Protein AF-A0A367IPY7-F1 (afdb_monomer_lite)

Foldseek 3Di:
DPPFADPVRVVVVLCVDCPVCVVVLQVVLLCLLAPPFDDLVRQLVCLCVPAPPVRSQAWKEKDKDWFFADAPPDPDQVQQQAPVLNHGTWIKIWMATPLRATRDIFQTHRRNPDDTQNSLLVDDCVSRDAQSHAYEDEPVNLVNQVSNCVNPVSHDPRSYDYQDDDDPPDDDDPVSVVVNVSSVVVVVSNVVSQCVLLVVDVNRVNPDYHYDNDRSSVRSVVSVSSSVVSVVSSCVVVVPDDDPVNCLCVDPPDDDPPPDDDDPVNPPPPPPPVSVVVVVVVVVVVVCVVVVPDPPDPDDDDDDDDDDDPDFAFPAFPDWDDDPVFIWTFTDTPPDDSVPTDTDTCVPDPDNVRVVVVVVVVVVVVD

pLDDT: mean 82.67, std 14.47, range [34.47, 97.5]

Structure (mmCIF, N/CA/C/O backbone):
data_AF-A0A367IPY7-F1
#
_entry.id   AF-A0A367IPY7-F1
#
loop_
_atom_site.group_PDB
_atom_site.id
_atom_site.type_symbol
_atom_site.label_atom_id
_atom_site.label_alt_id
_atom_site.label_comp_id
_atom_site.label_asym_id
_atom_site.label_entity_id
_atom_site.label_seq_id
_atom_site.pdbx_PDB_ins_code
_atom_site.Cartn_x
_atom_site.Cartn_y
_atom_site.Cartn_z
_atom_site.occupancy
_atom_site.B_iso_or_equiv
_atom_site.auth_seq_id
_atom_site.auth_comp_id
_atom_site.auth_asym_id
_atom_site.auth_atom_id
_atom_site.pdbx_PDB_model_num
ATOM 1 N N . MET A 1 1 ? 26.548 9.553 -5.940 1.00 46.88 1 MET A N 1
ATOM 2 C CA . MET A 1 1 ? 25.874 8.908 -7.094 1.00 46.88 1 MET A CA 1
ATOM 3 C C . MET A 1 1 ? 26.020 9.667 -8.417 1.00 46.88 1 MET A C 1
ATOM 5 O O . MET A 1 1 ? 26.201 9.009 -9.428 1.00 46.88 1 MET A O 1
ATOM 9 N N . ALA A 1 2 ? 26.025 11.009 -8.461 1.00 39.84 2 ALA A N 1
ATOM 10 C CA . ALA A 1 2 ? 26.212 11.762 -9.720 1.00 39.84 2 ALA A CA 1
ATOM 11 C C . ALA A 1 2 ? 27.614 11.641 -10.366 1.00 39.84 2 ALA A C 1
ATOM 13 O O . ALA A 1 2 ? 27.818 12.112 -11.477 1.00 39.84 2 ALA A O 1
ATOM 14 N N . ARG A 1 3 ? 28.585 11.028 -9.675 1.00 48.62 3 ARG A N 1
ATOM 15 C CA . ARG A 1 3 ? 29.983 10.932 -10.122 1.00 48.62 3 ARG A CA 1
ATOM 16 C C . ARG A 1 3 ? 30.280 9.710 -11.007 1.00 48.62 3 ARG A C 1
ATOM 18 O O . ARG A 1 3 ? 31.345 9.678 -11.600 1.00 48.62 3 ARG A O 1
ATOM 25 N N . PHE A 1 4 ? 29.360 8.741 -11.092 1.00 57.91 4 PHE A N 1
ATOM 26 C CA . PHE A 1 4 ? 29.621 7.424 -11.703 1.00 57.91 4 PHE A CA 1
ATOM 27 C C . PHE A 1 4 ? 28.702 7.066 -12.880 1.00 57.91 4 PHE A C 1
ATOM 29 O O . PHE A 1 4 ? 29.029 6.178 -13.653 1.00 57.91 4 PHE A O 1
ATOM 36 N N . ILE A 1 5 ? 27.561 7.745 -13.049 1.00 59.84 5 ILE A N 1
ATOM 37 C CA . ILE A 1 5 ? 26.593 7.425 -14.110 1.00 59.84 5 ILE A CA 1
ATOM 38 C C . ILE A 1 5 ? 26.303 8.699 -14.918 1.00 59.84 5 ILE A C 1
ATOM 40 O O . ILE A 1 5 ? 25.822 9.677 -14.337 1.00 59.84 5 ILE A O 1
ATOM 44 N N . PRO A 1 6 ? 26.574 8.719 -16.236 1.00 67.81 6 PRO A N 1
ATOM 45 C CA . PRO A 1 6 ? 26.214 9.833 -17.109 1.00 67.81 6 PRO A CA 1
ATOM 46 C C . PRO A 1 6 ? 24.707 10.131 -17.099 1.00 67.81 6 PRO A C 1
ATOM 48 O O . PRO A 1 6 ? 23.875 9.230 -16.988 1.00 67.81 6 PRO A O 1
ATOM 51 N N . ALA A 1 7 ? 24.329 11.400 -17.284 1.00 65.94 7 ALA A N 1
ATOM 52 C CA . ALA A 1 7 ? 22.922 11.819 -17.344 1.00 65.94 7 ALA A CA 1
ATOM 53 C C . ALA A 1 7 ? 22.119 11.093 -18.444 1.00 65.94 7 ALA A C 1
ATOM 55 O O . ALA A 1 7 ? 20.959 10.734 -18.238 1.00 65.94 7 ALA A O 1
ATOM 56 N N . SER A 1 8 ? 22.750 10.818 -19.589 1.00 73.44 8 SER A N 1
ATOM 57 C CA . SER A 1 8 ? 22.174 10.025 -20.682 1.00 73.44 8 SER A CA 1
ATOM 58 C C . SER A 1 8 ? 21.830 8.598 -20.247 1.00 73.44 8 SER A C 1
ATOM 60 O O . SER A 1 8 ? 20.761 8.092 -20.588 1.00 73.44 8 SER A O 1
ATOM 62 N N . SER A 1 9 ? 22.677 7.976 -19.426 1.00 77.06 9 SER A N 1
ATOM 63 C CA . SER A 1 9 ? 22.438 6.640 -18.876 1.00 77.06 9 SER A CA 1
ATOM 64 C C . SER A 1 9 ? 21.250 6.623 -17.912 1.00 77.06 9 SER A C 1
ATOM 66 O O . SER A 1 9 ? 20.454 5.689 -17.954 1.00 77.06 9 SER A O 1
ATOM 68 N N . TYR A 1 10 ? 21.047 7.674 -17.105 1.00 76.50 10 TYR A N 1
ATOM 69 C CA . TYR A 1 10 ? 19.843 7.785 -16.268 1.00 76.50 10 TYR A CA 1
ATOM 70 C C . TYR A 1 10 ? 18.563 7.837 -17.101 1.00 76.50 10 TYR A C 1
ATOM 72 O O . TYR A 1 10 ? 17.584 7.179 -16.750 1.00 76.50 10 TYR A O 1
ATOM 80 N N . HIS A 1 11 ? 18.563 8.584 -18.208 1.00 80.81 11 HIS A N 1
ATOM 81 C CA . HIS A 1 11 ? 17.410 8.622 -19.105 1.00 80.81 11 HIS A CA 1
ATOM 82 C C . HIS A 1 11 ? 17.175 7.266 -19.784 1.00 80.81 11 HIS A C 1
ATOM 84 O O . HIS A 1 11 ? 16.036 6.808 -19.837 1.00 80.81 11 HIS A O 1
ATOM 90 N N . ALA A 1 12 ? 18.235 6.589 -20.234 1.00 79.50 12 ALA A N 1
ATOM 91 C CA . ALA A 1 12 ? 18.135 5.259 -20.834 1.00 79.50 12 ALA A CA 1
ATOM 92 C C . ALA A 1 12 ? 17.566 4.221 -19.850 1.00 79.50 12 ALA A C 1
ATOM 94 O O . ALA A 1 12 ? 16.650 3.479 -20.203 1.00 79.50 12 ALA A O 1
ATOM 95 N N . ILE A 1 13 ? 18.043 4.216 -18.599 1.00 84.12 13 ILE A N 1
ATOM 96 C CA . ILE A 1 13 ? 17.512 3.363 -17.525 1.00 84.12 13 ILE A CA 1
ATOM 97 C C . ILE A 1 13 ? 16.052 3.717 -17.250 1.00 84.12 13 ILE A C 1
ATOM 99 O O . ILE A 1 13 ? 15.201 2.831 -17.205 1.00 84.12 13 ILE A O 1
ATOM 103 N N . TYR A 1 14 ? 15.739 5.006 -17.104 1.00 85.69 14 TYR A N 1
ATOM 104 C CA . TYR A 1 14 ? 14.374 5.459 -16.866 1.00 85.69 14 TYR A CA 1
ATOM 105 C C . TYR A 1 14 ? 13.422 4.981 -17.970 1.00 85.69 14 TYR A C 1
ATOM 107 O O . TYR A 1 14 ? 12.388 4.378 -17.681 1.00 85.69 14 TYR A O 1
ATOM 115 N N . HIS A 1 15 ? 13.800 5.193 -19.230 1.00 86.06 15 HIS A N 1
ATOM 116 C CA . HIS A 1 15 ? 13.007 4.788 -20.378 1.00 86.06 15 HIS A CA 1
ATOM 117 C C . HIS A 1 15 ? 12.864 3.264 -20.452 1.00 86.06 15 HIS A C 1
ATOM 119 O O . HIS A 1 15 ? 11.773 2.760 -20.693 1.00 86.06 15 HIS A O 1
ATOM 125 N N . ALA A 1 16 ? 13.930 2.500 -20.210 1.00 88.12 16 ALA A N 1
ATOM 126 C CA . ALA A 1 16 ? 13.860 1.043 -20.221 1.00 88.12 16 ALA A CA 1
ATOM 127 C C . ALA A 1 16 ? 12.925 0.501 -19.125 1.00 88.12 16 ALA A C 1
ATOM 129 O O . ALA A 1 16 ? 12.013 -0.266 -19.430 1.00 88.12 16 ALA A O 1
ATOM 130 N N . PHE A 1 17 ? 13.120 0.915 -17.871 1.00 87.31 17 PHE A N 1
ATOM 131 C CA . PHE A 1 17 ? 12.404 0.357 -16.721 1.00 87.31 17 PHE A CA 1
ATOM 132 C C . PHE A 1 17 ? 10.965 0.854 -16.604 1.00 87.31 17 PHE A C 1
ATOM 134 O O . PHE A 1 17 ? 10.062 0.046 -16.398 1.00 87.31 17 PHE A O 1
ATOM 141 N N . TYR A 1 18 ? 10.745 2.164 -16.728 1.00 89.31 18 TYR A N 1
ATOM 142 C CA . TYR A 1 18 ? 9.443 2.768 -16.435 1.00 89.31 18 TYR A CA 1
ATOM 143 C C . TYR A 1 18 ? 8.579 2.956 -17.679 1.00 89.31 18 TYR A C 1
ATOM 145 O O . TYR A 1 18 ? 7.371 2.787 -17.588 1.00 89.31 18 TYR A O 1
ATOM 153 N N . VAL A 1 19 ? 9.178 3.251 -18.838 1.00 86.62 19 VAL A N 1
ATOM 154 C CA . VAL A 1 19 ? 8.414 3.517 -20.069 1.00 86.62 19 VAL A CA 1
ATOM 155 C C . VAL A 1 19 ? 8.225 2.234 -20.881 1.00 86.62 19 VAL A C 1
ATOM 157 O O . VAL A 1 19 ? 7.107 1.765 -21.065 1.00 86.62 19 VAL A O 1
ATOM 160 N N . LYS A 1 20 ? 9.317 1.605 -21.328 1.00 88.38 20 LYS A N 1
ATOM 161 C CA . LYS A 1 20 ? 9.285 0.425 -22.206 1.00 88.38 20 LYS A CA 1
ATOM 162 C C . LYS A 1 20 ? 8.791 -0.832 -21.487 1.00 88.38 20 LYS A C 1
ATOM 164 O O . LYS A 1 20 ? 8.005 -1.591 -22.048 1.00 88.38 20 LYS A O 1
ATOM 169 N N . HIS A 1 21 ? 9.266 -1.075 -20.265 1.00 91.62 21 HIS A N 1
ATOM 170 C CA . HIS A 1 21 ? 8.951 -2.284 -19.496 1.00 91.62 21 HIS A CA 1
ATOM 171 C C . HIS A 1 21 ? 8.061 -2.026 -18.272 1.00 91.62 21 HIS A C 1
ATOM 173 O O . HIS A 1 21 ? 7.854 -2.944 -17.476 1.00 91.62 21 HIS A O 1
ATOM 179 N N . GLY A 1 22 ? 7.472 -0.830 -18.154 1.00 90.94 22 GLY A N 1
ATOM 180 C CA . GLY A 1 22 ? 6.716 -0.401 -16.974 1.00 90.94 22 GLY A CA 1
ATOM 181 C C . GLY A 1 22 ? 5.586 -1.353 -16.580 1.00 90.94 22 GLY A C 1
ATOM 182 O O . GLY A 1 22 ? 5.480 -1.737 -15.420 1.00 90.94 22 GLY A O 1
ATOM 183 N N . LYS A 1 23 ? 4.802 -1.842 -17.551 1.00 90.94 23 LYS A N 1
ATOM 184 C CA . LYS A 1 23 ? 3.714 -2.803 -17.292 1.00 90.94 23 LYS A CA 1
ATOM 185 C C . LYS A 1 23 ? 4.218 -4.126 -16.705 1.00 90.94 23 LYS A C 1
ATOM 187 O O . LYS A 1 23 ? 3.642 -4.633 -15.745 1.00 90.94 23 LYS A O 1
ATOM 192 N N . LYS A 1 24 ? 5.302 -4.681 -17.263 1.00 93.12 24 LYS A N 1
ATOM 193 C CA . LYS A 1 24 ? 5.911 -5.928 -16.766 1.00 93.12 24 LYS A CA 1
ATOM 194 C C . LYS A 1 24 ? 6.489 -5.721 -15.367 1.00 93.12 24 LYS A C 1
ATOM 196 O O . LYS A 1 24 ? 6.291 -6.565 -14.500 1.00 93.12 24 LYS A O 1
ATOM 201 N N . LEU A 1 25 ? 7.158 -4.588 -15.148 1.00 92.94 25 LEU A N 1
ATOM 202 C CA . LEU A 1 25 ? 7.682 -4.210 -13.841 1.00 92.94 25 LEU A CA 1
ATOM 203 C C . LEU A 1 25 ? 6.554 -4.043 -12.813 1.00 92.94 25 LEU A C 1
ATOM 205 O O . LEU A 1 25 ? 6.696 -4.508 -11.692 1.00 92.94 25 LEU A O 1
ATOM 209 N N . GLY A 1 26 ? 5.422 -3.447 -13.191 1.00 93.69 26 GLY A N 1
ATOM 210 C CA . GLY A 1 26 ? 4.265 -3.279 -12.310 1.00 93.69 26 GLY A CA 1
ATOM 211 C C . GLY A 1 26 ? 3.711 -4.609 -11.820 1.00 93.69 26 GLY A C 1
ATOM 212 O O . GLY A 1 26 ? 3.580 -4.799 -10.615 1.00 93.69 26 GLY A O 1
ATOM 213 N N . LEU A 1 27 ? 3.480 -5.551 -12.740 1.00 93.69 27 LEU A N 1
ATOM 214 C CA . LEU A 1 27 ? 3.027 -6.902 -12.395 1.00 93.69 27 LEU A CA 1
ATOM 215 C C . LEU A 1 27 ? 4.032 -7.633 -11.499 1.00 93.69 27 LEU A C 1
ATOM 217 O O . LEU A 1 27 ? 3.629 -8.279 -10.538 1.00 93.69 27 LEU A O 1
ATOM 221 N N . PHE A 1 28 ? 5.328 -7.503 -11.790 1.00 95.44 28 PHE A N 1
ATOM 222 C CA . PHE A 1 28 ? 6.385 -8.088 -10.968 1.00 95.44 28 PHE A CA 1
ATOM 223 C C . PHE A 1 28 ? 6.390 -7.511 -9.546 1.00 95.44 28 PHE A C 1
ATOM 225 O O . PHE A 1 28 ? 6.408 -8.265 -8.582 1.00 95.44 28 PHE A O 1
ATOM 232 N N . LEU A 1 29 ? 6.313 -6.186 -9.397 1.00 96.31 29 LEU A N 1
ATOM 233 C CA . LEU A 1 29 ? 6.295 -5.538 -8.083 1.00 96.31 29 LEU A CA 1
ATOM 234 C C . LEU A 1 29 ? 5.033 -5.883 -7.284 1.00 96.31 29 LEU A C 1
ATOM 236 O O . LEU A 1 29 ? 5.120 -6.094 -6.076 1.00 96.31 29 LEU A O 1
ATOM 240 N N . ASP A 1 30 ? 3.877 -5.965 -7.946 1.00 94.31 30 ASP A N 1
ATOM 241 C CA . ASP A 1 30 ? 2.624 -6.389 -7.317 1.00 94.31 30 ASP A CA 1
ATOM 242 C C . ASP A 1 30 ? 2.679 -7.852 -6.861 1.00 94.31 30 ASP A C 1
ATOM 244 O O . ASP A 1 30 ? 2.133 -8.191 -5.811 1.00 94.31 30 ASP A O 1
ATOM 248 N N . ASP A 1 31 ? 3.357 -8.719 -7.616 1.00 94.50 31 ASP A N 1
ATOM 249 C CA . ASP A 1 31 ? 3.627 -10.090 -7.192 1.00 94.50 31 ASP A CA 1
ATOM 250 C C . ASP A 1 31 ? 4.551 -10.126 -5.972 1.00 94.50 31 ASP A C 1
ATOM 252 O O . ASP A 1 31 ? 4.172 -10.692 -4.949 1.00 94.50 31 ASP A O 1
ATOM 256 N N . CYS A 1 32 ? 5.683 -9.416 -6.020 1.00 95.50 32 CYS A N 1
ATOM 257 C CA . CYS A 1 32 ? 6.632 -9.335 -4.911 1.00 95.50 32 CYS A CA 1
ATOM 258 C C . CYS A 1 32 ? 5.975 -8.886 -3.599 1.00 95.50 32 CYS A C 1
ATOM 260 O O . CYS A 1 32 ? 6.167 -9.521 -2.562 1.00 95.50 32 CYS A O 1
ATOM 262 N N . MET A 1 33 ? 5.193 -7.798 -3.622 1.00 95.00 33 MET A N 1
ATOM 263 C CA . MET A 1 33 ? 4.510 -7.310 -2.415 1.00 95.00 33 MET A CA 1
ATOM 264 C C . MET A 1 33 ? 3.481 -8.320 -1.888 1.00 95.00 33 MET A C 1
ATOM 266 O O . MET A 1 33 ? 3.337 -8.463 -0.674 1.00 95.00 33 MET A O 1
ATOM 270 N N . ARG A 1 34 ? 2.802 -9.048 -2.784 1.00 91.81 34 ARG A N 1
ATOM 271 C CA . ARG A 1 34 ? 1.765 -10.021 -2.421 1.00 91.81 34 ARG A CA 1
ATOM 272 C C . ARG A 1 34 ? 2.333 -11.322 -1.851 1.00 91.81 34 ARG A C 1
ATOM 274 O O . ARG A 1 34 ? 1.708 -11.892 -0.960 1.00 91.81 34 ARG A O 1
ATOM 281 N N . THR A 1 35 ? 3.453 -11.815 -2.380 1.00 91.25 35 THR A N 1
ATOM 282 C CA . THR A 1 35 ? 3.896 -13.205 -2.161 1.00 91.25 35 THR A CA 1
ATOM 283 C C . THR A 1 35 ? 5.170 -13.342 -1.332 1.00 91.25 35 THR A C 1
ATOM 285 O O . THR A 1 35 ? 5.322 -14.346 -0.643 1.00 91.25 35 THR A O 1
ATOM 288 N N . MET A 1 36 ? 6.081 -12.361 -1.352 1.00 92.88 36 MET A N 1
ATOM 289 C CA . MET A 1 36 ? 7.422 -12.558 -0.779 1.00 92.88 36 MET A CA 1
ATOM 290 C C . MET A 1 36 ? 7.490 -12.398 0.740 1.00 92.88 36 MET A C 1
ATOM 292 O O . MET A 1 36 ? 8.280 -13.076 1.389 1.00 92.88 36 MET A O 1
ATOM 296 N N . PHE A 1 37 ? 6.723 -11.466 1.312 1.00 92.69 37 PHE A N 1
ATOM 297 C CA . PHE A 1 37 ? 6.996 -10.974 2.672 1.00 92.69 37 PHE A CA 1
ATOM 298 C C . PHE A 1 37 ? 5.965 -11.390 3.721 1.00 92.69 37 PHE A C 1
ATOM 300 O O . PHE A 1 37 ? 6.232 -11.268 4.914 1.00 92.69 37 PHE A O 1
ATOM 307 N N . SER A 1 38 ? 4.776 -11.831 3.306 1.00 93.75 38 SER A N 1
ATOM 308 C CA . SER A 1 38 ? 3.653 -12.059 4.217 1.00 93.75 38 SER A CA 1
ATOM 309 C C . SER A 1 38 ? 2.695 -13.117 3.678 1.00 93.75 38 SER A C 1
ATOM 311 O O . SER A 1 38 ? 2.532 -13.286 2.474 1.00 93.75 38 SER A O 1
ATOM 313 N N . SER A 1 39 ? 2.009 -13.805 4.586 1.00 93.44 39 SER A N 1
ATOM 314 C CA . SER A 1 39 ? 0.892 -14.703 4.284 1.00 93.44 39 SER A CA 1
ATOM 315 C C . SER A 1 39 ? -0.167 -14.573 5.375 1.00 93.44 39 SER A C 1
ATOM 317 O O . SER A 1 39 ? 0.149 -14.162 6.491 1.00 93.44 39 SER A O 1
ATOM 319 N N . ALA A 1 40 ? -1.417 -14.954 5.093 1.00 92.56 40 ALA A N 1
ATOM 320 C CA . ALA A 1 40 ? -2.489 -14.892 6.093 1.00 92.56 40 ALA A CA 1
ATOM 321 C C . ALA A 1 40 ? -2.112 -15.640 7.384 1.00 92.56 40 ALA A C 1
ATOM 323 O O . ALA A 1 40 ? -2.323 -15.133 8.481 1.00 92.56 40 ALA A O 1
ATOM 324 N N . LYS A 1 41 ? -1.456 -16.802 7.255 1.00 93.81 41 LYS A N 1
ATOM 325 C CA . LYS A 1 41 ? -0.964 -17.582 8.396 1.00 93.81 41 LYS A CA 1
ATOM 326 C C . LYS A 1 41 ? 0.045 -16.795 9.234 1.00 93.81 41 LYS A C 1
ATOM 328 O O . LYS A 1 41 ? -0.114 -16.721 10.447 1.00 93.81 41 LYS A O 1
ATOM 333 N N . VAL A 1 42 ? 1.052 -16.188 8.599 1.00 92.88 42 VAL A N 1
ATOM 334 C CA . VAL A 1 42 ? 2.064 -15.379 9.302 1.00 92.88 42 VAL A CA 1
ATOM 335 C C . VAL A 1 42 ? 1.406 -14.200 10.011 1.00 92.88 42 VAL A C 1
ATOM 337 O O . VAL A 1 42 ? 1.661 -13.988 11.192 1.00 92.88 42 VAL A O 1
ATOM 340 N N . ARG A 1 43 ? 0.505 -13.479 9.334 1.00 95.38 43 ARG A N 1
ATOM 341 C CA . ARG A 1 43 ? -0.181 -12.325 9.928 1.00 95.38 43 ARG A CA 1
ATOM 342 C C . ARG A 1 43 ? -1.001 -12.703 11.154 1.00 95.38 43 ARG A C 1
ATOM 344 O O . ARG A 1 43 ? -0.882 -12.034 12.171 1.00 95.38 43 ARG A O 1
ATOM 351 N N . ILE A 1 44 ? -1.785 -13.779 11.076 1.00 94.50 44 ILE A N 1
ATOM 352 C CA . ILE A 1 44 ? -2.610 -14.259 12.195 1.00 94.50 44 ILE A CA 1
ATOM 353 C C . ILE A 1 44 ? -1.728 -14.668 13.378 1.00 94.50 44 ILE A C 1
ATOM 355 O O . ILE A 1 44 ? -1.981 -14.251 14.505 1.00 94.50 44 ILE A O 1
ATOM 359 N N . MET A 1 45 ? -0.662 -15.437 13.138 1.00 94.44 45 MET A N 1
ATOM 360 C CA . MET A 1 45 ? 0.246 -15.878 14.205 1.00 94.44 45 MET A CA 1
ATOM 361 C C . MET A 1 45 ? 0.932 -14.693 14.891 1.00 94.44 45 MET A C 1
ATOM 363 O O . MET A 1 45 ? 0.933 -14.594 16.118 1.00 94.44 45 MET A O 1
ATOM 367 N N . CYS A 1 46 ? 1.467 -13.762 14.104 1.00 93.94 46 CYS A N 1
ATOM 368 C CA . CYS A 1 46 ? 2.113 -12.567 14.629 1.00 93.94 46 CYS A CA 1
ATOM 369 C C . CYS A 1 46 ? 1.109 -11.640 15.339 1.00 93.94 46 CYS A C 1
ATOM 371 O O . CYS A 1 46 ? 1.460 -11.060 16.362 1.00 93.94 46 CYS A O 1
ATOM 373 N N . ALA A 1 47 ? -0.142 -11.543 14.876 1.00 94.12 47 ALA A N 1
ATOM 374 C CA . ALA A 1 47 ? -1.198 -10.791 15.556 1.00 94.12 47 ALA A CA 1
ATOM 375 C C . ALA A 1 47 ? -1.541 -11.403 16.924 1.00 94.12 47 ALA A C 1
ATOM 377 O O . ALA A 1 47 ? -1.574 -10.696 17.935 1.00 94.12 47 ALA A O 1
ATOM 378 N N . ILE A 1 48 ? -1.714 -12.729 16.984 1.00 93.25 48 ILE A N 1
ATOM 379 C CA . ILE A 1 48 ? -1.946 -13.472 18.232 1.00 93.25 48 ILE A CA 1
ATOM 380 C C . ILE A 1 48 ? -0.795 -13.249 19.217 1.00 93.25 48 ILE A C 1
ATOM 382 O O . ILE A 1 48 ? -1.029 -13.082 20.414 1.00 93.25 48 ILE A O 1
ATOM 386 N N . GLN A 1 49 ? 0.442 -13.186 18.733 1.00 93.69 49 GLN A N 1
ATOM 387 C CA . GLN A 1 49 ? 1.611 -12.976 19.579 1.00 93.69 49 GLN A CA 1
ATOM 388 C C . GLN A 1 49 ? 1.763 -11.511 20.022 1.00 93.69 49 GLN A C 1
ATOM 390 O O . GLN A 1 49 ? 1.857 -11.242 21.218 1.00 93.69 49 GLN A O 1
ATOM 395 N N . GLY A 1 50 ? 1.750 -10.566 19.081 1.00 90.38 50 GLY A N 1
ATOM 396 C CA . GLY A 1 50 ? 2.209 -9.189 19.285 1.00 90.38 50 GLY A CA 1
ATOM 397 C C . GLY A 1 50 ? 1.129 -8.150 19.589 1.00 90.38 50 GLY A C 1
ATOM 398 O O . GLY A 1 50 ? 1.429 -7.154 20.242 1.00 90.38 50 GLY A O 1
ATOM 399 N N . ASN A 1 51 ? -0.124 -8.356 19.168 1.00 93.69 51 ASN A N 1
ATOM 400 C CA . ASN A 1 51 ? -1.152 -7.319 19.328 1.00 93.69 51 ASN A CA 1
ATOM 401 C C . ASN A 1 51 ? -1.648 -7.209 20.783 1.00 93.69 51 ASN A C 1
ATOM 403 O O . ASN A 1 51 ? -1.528 -8.168 21.552 1.00 93.69 51 ASN A O 1
ATOM 407 N N . PRO A 1 52 ? -2.285 -6.089 21.171 1.00 92.06 52 PRO A N 1
ATOM 408 C CA . PRO A 1 52 ? -3.009 -6.000 22.436 1.00 92.06 52 PRO A CA 1
ATOM 409 C C . PRO A 1 52 ? -4.084 -7.091 22.568 1.00 92.06 52 PRO A C 1
ATOM 411 O O . PRO A 1 52 ? -4.593 -7.601 21.567 1.00 92.06 52 PRO A O 1
ATOM 414 N N . ARG A 1 53 ? -4.448 -7.441 23.811 1.00 88.81 53 ARG A N 1
ATOM 415 C CA . ARG A 1 53 ? -5.373 -8.549 24.128 1.00 88.81 53 ARG A CA 1
ATOM 416 C C . ARG A 1 53 ? -6.695 -8.472 23.357 1.00 88.81 53 ARG A C 1
ATOM 418 O O . ARG A 1 53 ? -7.147 -9.491 22.848 1.00 88.81 53 ARG A O 1
ATOM 425 N N . ASP A 1 54 ? -7.251 -7.276 23.207 1.00 89.75 54 ASP A N 1
ATOM 426 C CA . ASP A 1 54 ? -8.553 -7.084 22.557 1.00 89.75 54 ASP A CA 1
ATOM 427 C C . ASP A 1 54 ? -8.458 -6.990 21.024 1.00 89.75 54 ASP A C 1
ATOM 429 O O . ASP A 1 54 ? -9.471 -6.990 20.335 1.00 89.75 54 ASP A O 1
ATOM 433 N N . PHE A 1 55 ? -7.240 -6.973 20.468 1.00 93.94 55 PHE A N 1
ATOM 434 C CA . PHE A 1 55 ? -6.969 -6.769 19.039 1.00 93.94 55 PHE A CA 1
ATOM 435 C C . PHE A 1 55 ? -6.160 -7.910 18.410 1.00 93.94 55 PHE A C 1
ATOM 437 O O . PHE A 1 55 ? -5.542 -7.738 17.359 1.00 93.94 55 PHE A O 1
ATOM 444 N N . LYS A 1 56 ? -6.173 -9.110 19.008 1.00 93.62 56 LYS A N 1
ATOM 445 C CA . LYS A 1 56 ? -5.484 -10.301 18.463 1.00 93.62 56 LYS A CA 1
ATOM 446 C C . LYS A 1 56 ? -5.971 -10.725 17.072 1.00 93.62 56 LYS A C 1
ATOM 448 O O . LYS A 1 56 ? -5.283 -11.473 16.390 1.00 93.62 56 LYS A O 1
ATOM 453 N N . HIS A 1 57 ? -7.141 -10.245 16.663 1.00 94.00 57 HIS A N 1
ATOM 454 C CA . HIS A 1 57 ? -7.737 -10.506 15.359 1.00 94.00 57 HIS A CA 1
ATOM 455 C C . HIS A 1 57 ? -7.237 -9.559 14.254 1.00 94.00 57 HIS A C 1
ATOM 457 O O . HIS A 1 57 ? -7.386 -9.892 13.085 1.00 94.00 57 HIS A O 1
ATOM 463 N N . VAL A 1 58 ? -6.649 -8.401 14.590 1.00 96.19 58 VAL A N 1
ATOM 464 C CA . VAL A 1 58 ? -6.162 -7.410 13.612 1.00 96.19 58 VAL A CA 1
ATOM 465 C C . VAL A 1 58 ? -4.937 -7.942 12.876 1.00 96.19 58 VAL A C 1
ATOM 467 O O . VAL A 1 58 ? -3.933 -8.256 13.508 1.00 96.19 58 VAL A O 1
ATOM 470 N N . THR A 1 59 ? -4.989 -7.996 11.545 1.00 96.62 59 THR A N 1
ATOM 471 C CA . THR A 1 59 ? -3.893 -8.524 10.712 1.00 96.62 59 THR A CA 1
ATOM 472 C C . THR A 1 59 ? -3.357 -7.530 9.688 1.00 96.62 59 THR A C 1
ATOM 474 O O . THR A 1 59 ? -2.200 -7.654 9.273 1.00 96.62 59 THR A O 1
ATOM 477 N N . LEU A 1 60 ? -4.169 -6.552 9.288 1.00 97.00 60 LEU A N 1
ATOM 478 C CA . LEU A 1 60 ? -3.866 -5.587 8.238 1.00 97.00 60 LEU A CA 1
ATOM 479 C C . LEU A 1 60 ? -4.235 -4.169 8.677 1.00 97.00 60 LEU A C 1
ATOM 481 O O . LEU A 1 60 ? -5.135 -3.964 9.489 1.00 97.00 60 LEU A O 1
ATOM 485 N N . MET A 1 61 ? -3.582 -3.185 8.071 1.00 95.56 61 MET A N 1
ATOM 486 C CA . MET A 1 61 ? -3.910 -1.767 8.190 1.00 95.56 61 MET A CA 1
ATOM 487 C C . MET A 1 61 ? -3.962 -1.161 6.791 1.00 95.56 61 MET A C 1
ATOM 489 O O . MET A 1 61 ? -3.099 -1.460 5.963 1.00 95.56 61 MET A O 1
ATOM 493 N N . ILE A 1 62 ? -4.964 -0.325 6.521 1.00 94.62 62 ILE A N 1
ATOM 494 C CA . ILE A 1 62 ? -5.044 0.463 5.288 1.00 94.62 62 ILE A CA 1
ATOM 495 C C . ILE A 1 62 ? -5.144 1.937 5.646 1.00 94.62 62 ILE A C 1
ATOM 497 O O . ILE A 1 62 ? -5.970 2.323 6.473 1.00 94.62 62 ILE A O 1
ATOM 501 N N . ASP A 1 63 ? -4.305 2.750 5.006 1.00 92.50 63 ASP A N 1
ATOM 502 C CA . ASP A 1 63 ? -4.384 4.201 5.120 1.00 92.50 63 ASP A CA 1
ATOM 503 C C . ASP A 1 63 ? -3.874 4.921 3.862 1.00 92.50 63 ASP A C 1
ATOM 505 O O . ASP A 1 63 ? -3.111 4.381 3.049 1.00 92.50 63 ASP A O 1
ATOM 509 N N . GLY A 1 64 ? -4.288 6.180 3.740 1.00 90.19 64 GLY A N 1
ATOM 510 C CA . GLY A 1 64 ? -3.926 7.096 2.677 1.00 90.19 64 GLY A CA 1
ATOM 511 C C . GLY A 1 64 ? -2.564 7.747 2.916 1.00 90.19 64 GLY A C 1
ATOM 512 O O . GLY A 1 64 ? -2.335 8.487 3.880 1.00 90.19 64 GLY A O 1
ATOM 513 N N . HIS A 1 65 ? -1.659 7.539 1.967 1.00 89.62 65 HIS A N 1
ATOM 514 C CA . HIS A 1 65 ? -0.387 8.237 1.886 1.00 89.62 65 HIS A CA 1
ATOM 515 C C . HIS A 1 65 ? -0.477 9.415 0.904 1.00 89.62 65 HIS A C 1
ATOM 517 O O . HIS A 1 65 ? -0.701 9.222 -0.292 1.00 89.62 65 HIS A O 1
ATOM 523 N N . ASP A 1 66 ? -0.258 10.633 1.408 1.00 88.00 66 ASP A N 1
ATOM 524 C CA . ASP A 1 66 ? -0.198 11.853 0.596 1.00 88.00 66 ASP A CA 1
ATOM 525 C C . ASP A 1 66 ? 1.257 12.163 0.228 1.00 88.00 66 ASP A C 1
ATOM 527 O O . ASP A 1 66 ? 2.087 12.481 1.083 1.00 88.00 66 ASP A O 1
ATOM 531 N N . SER A 1 67 ? 1.556 12.130 -1.066 1.00 88.88 67 SER A N 1
ATOM 532 C CA . SER A 1 67 ? 2.863 12.461 -1.624 1.00 88.88 67 SER A CA 1
ATOM 533 C C . SER A 1 67 ? 2.852 13.845 -2.260 1.00 88.88 67 SER A C 1
ATOM 535 O O . SER A 1 67 ? 2.058 14.127 -3.158 1.00 88.88 67 SER A O 1
ATOM 537 N N . ARG A 1 68 ? 3.776 14.715 -1.837 1.00 87.56 68 ARG A N 1
ATOM 538 C CA . ARG A 1 68 ? 3.921 16.061 -2.406 1.00 87.56 68 ARG A CA 1
ATOM 539 C C . ARG A 1 68 ? 4.446 15.985 -3.839 1.00 87.56 68 ARG A C 1
ATOM 541 O O . ARG A 1 68 ? 5.602 15.632 -4.071 1.00 87.56 68 ARG A O 1
ATOM 548 N N . ALA A 1 69 ? 3.621 16.388 -4.795 1.00 86.31 69 ALA A N 1
ATOM 549 C CA . ALA A 1 69 ? 3.957 16.296 -6.205 1.00 86.31 69 ALA A CA 1
ATOM 550 C C . ALA A 1 69 ? 3.216 17.333 -7.050 1.00 86.31 69 ALA A C 1
ATOM 552 O O . ALA A 1 69 ? 2.121 17.786 -6.712 1.00 86.31 69 ALA A O 1
ATOM 553 N N . THR A 1 70 ? 3.827 17.688 -8.174 1.00 85.00 70 THR A N 1
ATOM 554 C CA . THR A 1 70 ? 3.240 18.535 -9.207 1.00 85.00 70 THR A CA 1
ATOM 555 C C . THR A 1 70 ? 3.174 17.737 -10.494 1.00 85.00 70 THR A C 1
ATOM 557 O O . THR A 1 70 ? 4.207 17.336 -11.040 1.00 85.00 70 THR A O 1
ATOM 560 N N . TYR A 1 71 ? 1.952 17.519 -10.967 1.00 84.19 71 TYR A N 1
ATOM 561 C CA . TYR A 1 71 ? 1.713 16.958 -12.282 1.00 84.19 71 TYR A CA 1
ATOM 562 C C . TYR A 1 71 ? 1.928 18.052 -13.333 1.00 84.19 71 TYR A C 1
ATOM 564 O O . TYR A 1 71 ? 1.278 19.094 -13.283 1.00 84.19 71 TYR A O 1
ATOM 572 N N . ILE A 1 72 ? 2.902 17.855 -14.226 1.00 83.06 72 ILE A N 1
ATOM 573 C CA . ILE A 1 72 ? 3.310 18.872 -15.210 1.00 83.06 72 ILE A CA 1
ATOM 574 C C . ILE A 1 72 ? 2.200 19.096 -16.240 1.00 83.06 72 ILE A C 1
ATOM 576 O O . ILE A 1 72 ? 1.932 20.232 -16.609 1.00 83.06 72 ILE A O 1
ATOM 580 N N . ASN A 1 73 ? 1.524 18.022 -16.649 1.00 81.56 73 ASN A N 1
ATOM 581 C CA . ASN A 1 73 ? 0.483 18.050 -17.676 1.00 81.56 73 ASN A CA 1
ATOM 582 C C . ASN A 1 73 ? -0.924 18.105 -17.060 1.00 81.56 73 ASN A C 1
ATOM 584 O O . ASN A 1 73 ? -1.858 17.503 -17.588 1.00 81.56 73 ASN A O 1
ATOM 588 N N . ALA A 1 74 ? -1.066 18.750 -15.898 1.00 78.31 74 ALA A N 1
ATOM 589 C CA . ALA A 1 74 ? -2.340 18.806 -15.196 1.00 78.31 74 ALA A CA 1
ATOM 590 C C . ALA A 1 74 ? -3.374 19.612 -15.991 1.00 78.31 74 ALA A C 1
ATOM 592 O O . ALA A 1 74 ? -3.112 20.777 -16.285 1.00 78.31 74 ALA A O 1
ATOM 593 N N . PRO A 1 75 ? -4.551 19.032 -16.300 1.00 77.50 75 PRO A N 1
ATOM 594 C CA . PRO A 1 75 ? -5.635 19.793 -16.912 1.00 77.50 75 PRO A CA 1
ATOM 595 C C . PRO A 1 75 ? -6.190 20.845 -15.940 1.00 77.50 75 PRO A C 1
ATOM 597 O O . PRO A 1 75 ? -6.525 21.949 -16.356 1.00 77.50 75 PRO A O 1
ATOM 600 N N . ASP A 1 76 ? -6.224 20.523 -14.644 1.00 81.81 76 ASP A N 1
ATOM 601 C CA . ASP A 1 76 ? -6.549 21.446 -13.560 1.00 81.81 76 ASP A CA 1
ATOM 602 C C . ASP A 1 76 ? -5.572 21.240 -12.395 1.00 81.81 76 ASP A C 1
ATOM 604 O O . ASP A 1 76 ? -5.468 20.153 -11.835 1.00 81.81 76 ASP A O 1
ATOM 608 N N . HIS A 1 77 ? -4.830 22.278 -12.011 1.00 80.69 77 HIS A N 1
ATOM 609 C CA . HIS A 1 77 ? -3.902 22.200 -10.882 1.00 80.69 77 HIS A CA 1
ATOM 610 C C . HIS A 1 77 ? -4.609 22.222 -9.518 1.00 80.69 77 HIS A C 1
ATOM 612 O O . HIS A 1 77 ? -4.030 21.750 -8.534 1.00 80.69 77 HIS A O 1
ATOM 618 N N . ALA A 1 78 ? -5.839 22.743 -9.436 1.00 80.56 78 ALA A N 1
ATOM 619 C CA . ALA A 1 78 ? -6.597 22.780 -8.189 1.00 80.56 78 ALA A CA 1
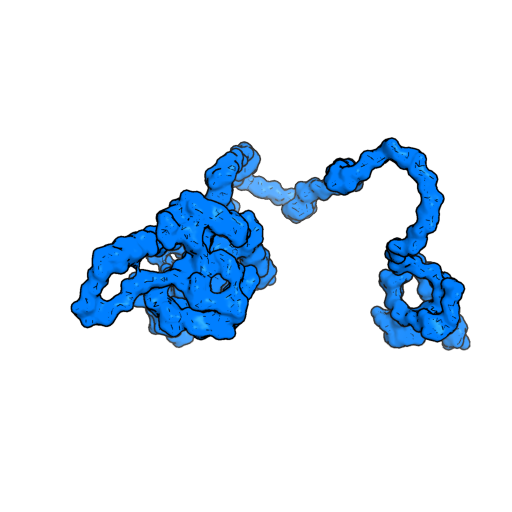ATOM 620 C C . ALA A 1 78 ? -6.989 21.369 -7.729 1.00 80.56 78 ALA A C 1
ATOM 622 O O . ALA A 1 78 ? -6.975 21.094 -6.525 1.00 80.56 78 ALA A O 1
ATOM 623 N N . SER A 1 79 ? -7.222 20.444 -8.671 1.00 81.25 79 SER A N 1
ATOM 624 C CA . SER A 1 79 ? -7.643 19.077 -8.355 1.00 81.25 79 SER A CA 1
ATOM 625 C C . SER A 1 79 ? -6.601 18.248 -7.581 1.00 81.25 79 SER A C 1
ATOM 627 O O . SER A 1 79 ? -6.889 17.197 -7.005 1.00 81.25 79 SER A O 1
ATOM 629 N N . TYR A 1 80 ? -5.351 18.710 -7.564 1.00 82.62 80 TYR A N 1
ATOM 630 C CA . TYR A 1 80 ? -4.234 18.048 -6.891 1.00 82.62 80 TYR A CA 1
ATOM 631 C C . TYR A 1 80 ? -3.974 18.601 -5.489 1.00 82.62 80 TYR A C 1
ATOM 633 O O . TYR A 1 80 ? -3.074 18.128 -4.801 1.00 82.62 80 TYR A O 1
ATOM 641 N N . TYR A 1 81 ? -4.723 19.606 -5.032 1.00 83.06 81 TYR A N 1
ATOM 642 C CA . TYR A 1 81 ? -4.503 20.184 -3.712 1.00 83.06 81 TYR A CA 1
ATOM 643 C C . TYR A 1 81 ? -4.815 19.174 -2.595 1.00 83.06 81 TYR A C 1
ATOM 645 O O . TYR A 1 81 ? -5.937 18.692 -2.462 1.00 83.06 81 TYR A O 1
ATOM 653 N N . SER A 1 82 ? -3.818 18.874 -1.760 1.00 82.81 82 SER A N 1
ATOM 654 C CA . SER A 1 82 ? -3.987 18.102 -0.528 1.00 82.81 82 SER A CA 1
ATOM 655 C C . SER A 1 82 ? -4.220 19.049 0.644 1.00 82.81 82 SER A C 1
ATOM 657 O O . SER A 1 82 ? -3.373 19.890 0.963 1.00 82.81 82 SER A O 1
ATOM 659 N N . TYR A 1 83 ? -5.336 18.861 1.348 1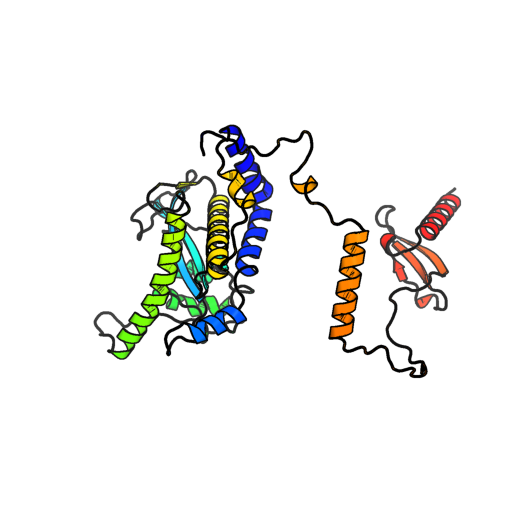.00 80.44 83 TYR A N 1
ATOM 660 C CA . TYR A 1 83 ? -5.615 19.556 2.606 1.00 80.44 83 TYR A CA 1
ATOM 661 C C . TYR A 1 83 ? -4.636 19.164 3.723 1.00 80.44 83 TYR A C 1
ATOM 663 O O . TYR A 1 83 ? -4.303 20.006 4.557 1.00 80.44 83 TYR A O 1
ATOM 671 N N . LYS A 1 84 ? -4.126 17.923 3.705 1.00 80.56 84 LYS A N 1
ATOM 672 C CA . LYS A 1 84 ? -3.133 17.411 4.667 1.00 80.56 84 LYS A CA 1
ATOM 673 C C . LYS A 1 84 ? -1.783 18.105 4.486 1.00 80.56 84 LYS A C 1
ATOM 675 O O . LYS A 1 84 ? -1.165 18.517 5.462 1.00 80.56 84 LYS A O 1
ATOM 680 N N . LEU A 1 85 ? -1.345 18.286 3.237 1.00 82.12 85 LEU A N 1
ATOM 681 C CA . LEU A 1 85 ? -0.064 18.924 2.911 1.00 82.12 85 LEU A CA 1
ATOM 682 C C . LEU A 1 85 ? -0.160 20.451 2.770 1.00 82.12 85 LEU A C 1
ATOM 684 O O . LEU A 1 85 ? 0.869 21.128 2.756 1.00 82.12 85 LEU A O 1
ATOM 688 N N . LYS A 1 86 ? -1.375 20.994 2.609 1.00 84.69 86 LYS A N 1
ATOM 689 C CA . LYS A 1 86 ? -1.644 22.379 2.174 1.00 84.69 86 LYS A CA 1
ATOM 690 C C . LYS A 1 86 ? -0.897 22.749 0.882 1.00 84.69 86 LYS A C 1
ATOM 692 O O . LYS A 1 86 ? -0.440 23.881 0.701 1.00 84.69 86 LYS A O 1
ATOM 697 N N . LYS A 1 87 ? -0.690 21.755 0.013 1.00 85.69 87 LYS A N 1
ATOM 698 C CA . LYS A 1 87 ? 0.105 21.809 -1.225 1.00 85.69 87 LYS A CA 1
ATOM 699 C C . LYS A 1 87 ? -0.430 20.783 -2.225 1.00 85.69 87 LYS A C 1
ATOM 701 O O . LYS A 1 87 ? -1.150 19.868 -1.843 1.00 85.69 87 LYS A O 1
ATOM 706 N N . SER A 1 88 ? -0.030 20.916 -3.490 1.00 86.62 88 SER A N 1
ATOM 707 C CA . SER A 1 88 ? -0.300 19.914 -4.529 1.00 86.62 88 SER A CA 1
ATOM 708 C C . SER A 1 88 ? 0.341 18.563 -4.189 1.00 86.62 88 SER A C 1
ATOM 710 O O . SER A 1 88 ? 1.494 18.511 -3.739 1.00 86.62 88 SER A O 1
ATOM 712 N N . GLY A 1 89 ? -0.392 17.483 -4.434 1.00 87.50 89 GLY A N 1
ATOM 713 C CA . GLY A 1 89 ? 0.045 16.120 -4.200 1.00 87.50 89 GLY A CA 1
ATOM 714 C C . GLY A 1 89 ? -0.834 15.064 -4.860 1.00 87.50 89 GLY A C 1
ATOM 715 O O . GLY A 1 89 ? -1.867 15.354 -5.464 1.00 87.50 89 GLY A O 1
ATOM 716 N N . PHE A 1 90 ? -0.376 13.825 -4.729 1.00 88.69 90 PHE A N 1
ATOM 717 C CA . PHE A 1 90 ? -1.156 12.636 -5.038 1.00 88.69 90 PHE A CA 1
ATOM 718 C C . PHE A 1 90 ? -1.448 11.868 -3.760 1.00 88.69 90 PHE A C 1
ATOM 720 O O . PHE A 1 90 ? -0.632 11.856 -2.836 1.00 88.69 90 PHE A O 1
ATOM 727 N N . ARG A 1 91 ? -2.584 11.182 -3.749 1.00 89.75 91 ARG A N 1
ATOM 728 C CA . ARG A 1 91 ? -2.955 10.227 -2.718 1.00 89.75 91 ARG A CA 1
ATOM 729 C C . ARG A 1 91 ? -2.797 8.811 -3.244 1.00 89.75 91 ARG A C 1
ATOM 731 O O . ARG A 1 91 ? -3.180 8.526 -4.375 1.00 89.75 91 ARG A O 1
ATOM 738 N N . THR A 1 92 ? -2.248 7.935 -2.420 1.00 91.81 92 THR A N 1
ATOM 739 C CA . THR A 1 92 ? -2.157 6.491 -2.664 1.00 91.81 92 THR A CA 1
ATOM 740 C C . THR A 1 92 ? -2.630 5.763 -1.422 1.00 91.81 92 THR A C 1
ATOM 742 O O . THR A 1 92 ? -2.128 6.044 -0.337 1.00 91.81 92 THR A O 1
ATOM 745 N N . GLN A 1 93 ? -3.547 4.815 -1.566 1.00 93.19 93 GLN A N 1
ATOM 746 C CA . GLN A 1 93 ? -3.915 3.923 -0.474 1.00 93.19 93 GLN A CA 1
ATOM 747 C C . GLN A 1 93 ? -2.882 2.810 -0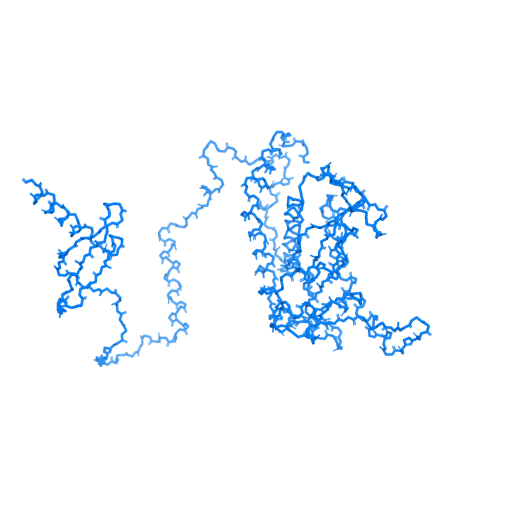.362 1.00 93.19 93 GLN A C 1
ATOM 749 O O . GLN A 1 93 ? -2.527 2.181 -1.363 1.00 93.19 93 GLN A O 1
ATOM 754 N N . VAL A 1 94 ? -2.397 2.572 0.849 1.00 95.12 94 VAL A N 1
ATOM 755 C CA . VAL A 1 94 ? -1.365 1.576 1.134 1.00 95.12 94 VAL A CA 1
ATOM 756 C C . VAL A 1 94 ? -1.919 0.586 2.141 1.00 95.12 94 VAL A C 1
ATOM 758 O O . VAL A 1 94 ? -2.439 0.989 3.177 1.00 95.12 94 VAL A O 1
ATOM 761 N N . CYS A 1 95 ? -1.772 -0.707 1.854 1.00 96.25 95 CYS A N 1
ATOM 762 C CA . CYS A 1 95 ? -2.040 -1.758 2.823 1.00 96.25 95 CYS A CA 1
ATOM 763 C C . CYS A 1 95 ? -0.733 -2.299 3.397 1.00 96.25 95 CYS A C 1
ATOM 765 O O . CYS A 1 95 ? 0.150 -2.726 2.647 1.00 96.25 95 CYS A O 1
ATOM 767 N N . THR A 1 96 ? -0.630 -2.314 4.722 1.00 97.06 96 THR A N 1
ATOM 768 C CA . THR A 1 96 ? 0.461 -2.957 5.457 1.00 97.06 96 THR A CA 1
ATOM 769 C C . THR A 1 96 ? -0.064 -4.097 6.312 1.00 97.06 96 THR A C 1
ATOM 771 O O . THR A 1 96 ? -1.174 -4.011 6.833 1.00 97.06 96 THR A O 1
ATOM 774 N N . ASP A 1 97 ? 0.739 -5.135 6.520 1.00 95.81 97 ASP A N 1
ATOM 775 C CA . ASP A 1 97 ? 0.466 -6.099 7.584 1.00 95.81 97 ASP A CA 1
ATOM 776 C C . ASP A 1 97 ? 0.908 -5.595 8.964 1.00 95.81 97 ASP A C 1
ATOM 778 O O . ASP A 1 97 ? 1.584 -4.573 9.090 1.00 95.81 97 ASP A O 1
ATOM 782 N N . ILE A 1 98 ? 0.549 -6.339 10.009 1.00 94.25 98 ILE A N 1
ATOM 783 C CA . ILE A 1 98 ? 0.954 -6.058 11.397 1.00 94.25 98 ILE A CA 1
ATOM 784 C C . ILE A 1 98 ? 2.473 -6.083 11.627 1.00 94.25 98 ILE A C 1
ATOM 786 O O . ILE A 1 98 ? 2.952 -5.476 12.581 1.00 94.25 98 ILE A O 1
ATOM 790 N N . ASN A 1 99 ? 3.251 -6.725 10.749 1.00 93.31 99 ASN A N 1
ATOM 791 C CA . ASN A 1 99 ? 4.716 -6.678 10.792 1.00 93.31 99 ASN A CA 1
ATOM 792 C C . ASN A 1 99 ? 5.259 -5.419 10.085 1.00 93.31 99 ASN A C 1
ATOM 794 O O . ASN A 1 99 ? 6.466 -5.155 10.069 1.00 93.31 99 ASN A O 1
ATOM 798 N N . GLY A 1 100 ? 4.375 -4.605 9.510 1.00 94.12 100 GLY A N 1
ATOM 799 C CA . GLY A 1 100 ? 4.678 -3.399 8.761 1.00 94.12 100 GLY A CA 1
ATOM 800 C C . GLY A 1 100 ? 5.213 -3.678 7.360 1.00 94.12 100 GLY A C 1
ATOM 801 O O . GLY A 1 100 ? 5.938 -2.834 6.844 1.00 94.12 100 GLY A O 1
ATOM 802 N N . MET A 1 101 ? 4.940 -4.838 6.758 1.00 96.31 101 MET A N 1
ATOM 803 C CA . MET A 1 101 ? 5.240 -5.114 5.349 1.00 96.31 101 MET A CA 1
ATOM 804 C C . MET A 1 101 ? 4.144 -4.532 4.462 1.00 96.31 101 MET A C 1
ATOM 806 O O . MET A 1 101 ? 2.967 -4.791 4.692 1.00 96.31 101 MET A O 1
ATOM 810 N N . VAL A 1 102 ? 4.516 -3.773 3.429 1.00 97.50 102 VAL A N 1
ATOM 811 C CA . VAL A 1 102 ? 3.559 -3.251 2.440 1.00 97.50 102 VAL A CA 1
ATOM 812 C C . VAL A 1 102 ? 3.132 -4.378 1.498 1.00 97.50 102 VAL A C 1
ATOM 814 O O . VAL A 1 102 ? 3.987 -4.963 0.838 1.00 97.50 102 VAL A O 1
ATOM 817 N N . LEU A 1 103 ? 1.835 -4.675 1.413 1.00 96.25 103 LEU A N 1
ATOM 818 C CA . LEU A 1 103 ? 1.320 -5.812 0.634 1.00 96.25 103 LEU A CA 1
ATOM 819 C C . LEU A 1 103 ? 0.753 -5.414 -0.726 1.00 96.25 103 LEU A C 1
ATOM 821 O O . LEU A 1 103 ? 0.813 -6.184 -1.682 1.00 96.25 103 LEU A O 1
ATOM 825 N N . PHE A 1 104 ? 0.166 -4.225 -0.812 1.00 95.31 104 PHE A N 1
ATOM 826 C CA . PHE A 1 104 ? -0.348 -3.666 -2.055 1.00 95.31 104 PHE A CA 1
ATOM 827 C C . PHE A 1 104 ? -0.604 -2.169 -1.904 1.00 95.31 104 PHE A C 1
ATOM 829 O O . PHE A 1 104 ? -0.798 -1.652 -0.801 1.00 95.31 104 PHE A O 1
ATOM 836 N N . VAL A 1 105 ? -0.619 -1.482 -3.044 1.00 94.81 105 VAL A N 1
ATOM 837 C CA . VAL A 1 105 ? -0.845 -0.040 -3.144 1.00 94.81 105 VAL A CA 1
ATOM 838 C C . VAL A 1 105 ? -1.852 0.229 -4.260 1.00 94.81 105 VAL A C 1
ATOM 840 O O . VAL A 1 105 ? -1.815 -0.443 -5.295 1.00 94.81 105 VAL A O 1
ATOM 843 N N . SER A 1 106 ? -2.756 1.189 -4.060 1.00 92.94 106 SER A N 1
ATOM 844 C CA . SER A 1 106 ? -3.639 1.676 -5.124 1.00 92.94 106 SER A CA 1
ATOM 845 C C . SER A 1 106 ? -2.859 2.446 -6.192 1.00 92.94 106 SER A C 1
ATOM 847 O O . SER A 1 106 ? -1.704 2.831 -6.005 1.00 92.94 106 SER A O 1
ATOM 849 N N . ASN A 1 107 ? -3.518 2.758 -7.304 1.00 90.50 107 ASN A N 1
ATOM 850 C CA . ASN A 1 107 ? -2.996 3.796 -8.185 1.00 90.50 107 ASN A CA 1
ATOM 851 C C . ASN A 1 107 ? -2.989 5.144 -7.453 1.00 90.50 107 ASN A C 1
ATOM 853 O O . ASN A 1 107 ? -3.851 5.407 -6.606 1.00 90.50 107 ASN A O 1
ATOM 857 N N . ALA A 1 108 ? -1.993 5.975 -7.756 1.00 89.31 108 ALA A N 1
ATOM 858 C CA . ALA A 1 108 ? -1.966 7.348 -7.281 1.00 89.31 108 ALA A CA 1
ATOM 859 C C . ALA A 1 108 ? -3.109 8.141 -7.921 1.00 89.31 108 ALA A C 1
ATOM 861 O O . ALA A 1 108 ? -3.359 7.989 -9.115 1.00 89.31 108 ALA A O 1
ATOM 862 N N . ALA A 1 109 ? -3.770 8.998 -7.144 1.00 87.12 109 ALA A N 1
ATOM 863 C CA . ALA A 1 109 ? -4.899 9.808 -7.592 1.00 87.12 109 ALA A CA 1
ATOM 864 C C . ALA A 1 109 ? -4.776 11.275 -7.119 1.00 87.12 109 ALA A C 1
ATOM 866 O O . ALA A 1 109 ? -4.111 11.540 -6.112 1.00 87.12 109 ALA A O 1
ATOM 867 N N . PRO A 1 110 ? -5.380 12.254 -7.823 1.00 83.75 110 PRO A N 1
ATOM 868 C CA . PRO A 1 110 ? -5.424 13.650 -7.373 1.00 83.75 110 PRO A CA 1
ATOM 869 C C . PRO A 1 110 ? -6.130 13.800 -6.014 1.00 83.75 110 PRO A C 1
ATOM 871 O O . PRO A 1 110 ? -7.210 13.243 -5.819 1.00 83.75 110 PRO A O 1
ATOM 874 N N . CYS A 1 111 ? -5.552 14.571 -5.087 1.00 80.62 111 CYS A N 1
ATOM 875 C CA . CYS A 1 111 ? -6.026 14.631 -3.698 1.00 80.62 111 CYS A CA 1
ATOM 876 C C . CYS A 1 111 ? -7.393 15.303 -3.479 1.00 80.62 111 CYS A C 1
ATOM 878 O O . CYS A 1 111 ? -8.019 15.024 -2.460 1.00 80.62 111 CYS A O 1
ATOM 880 N N . SER A 1 112 ? -7.855 16.204 -4.354 1.00 73.12 112 SER A N 1
ATOM 881 C CA . SER A 1 112 ? -9.085 16.963 -4.071 1.00 73.12 112 SER A CA 1
ATOM 882 C C . SER A 1 112 ? -10.358 16.162 -4.358 1.00 73.12 112 SER A C 1
ATOM 884 O O . SER A 1 112 ? -11.349 16.321 -3.653 1.00 73.12 112 SER A O 1
ATOM 886 N N . ALA A 1 113 ? -10.336 15.338 -5.409 1.00 69.25 113 ALA A N 1
ATOM 887 C CA . ALA A 1 113 ? -11.491 14.572 -5.878 1.00 69.25 113 ALA A CA 1
ATOM 888 C C . ALA A 1 113 ? -11.533 13.155 -5.289 1.00 69.25 113 ALA A C 1
ATOM 890 O O . ALA A 1 113 ? -12.600 12.556 -5.219 1.00 69.25 113 ALA A O 1
ATOM 891 N N . ASN A 1 114 ? -10.385 12.637 -4.839 1.00 76.56 114 ASN A N 1
ATOM 892 C CA . ASN A 1 114 ? -10.249 11.267 -4.358 1.00 76.56 114 ASN A CA 1
ATOM 893 C C . ASN A 1 114 ? -10.023 11.279 -2.854 1.00 76.56 114 ASN A C 1
ATOM 895 O O . ASN A 1 114 ? -8.901 11.435 -2.362 1.00 76.56 114 ASN A O 1
ATOM 899 N N . ASN A 1 115 ? -11.121 11.137 -2.119 1.00 79.50 115 ASN A N 1
ATOM 900 C CA . ASN A 1 115 ? -11.046 10.945 -0.685 1.00 79.50 115 ASN A CA 1
ATOM 901 C C . ASN A 1 115 ? -10.678 9.490 -0.362 1.00 79.50 115 ASN A C 1
ATOM 903 O O . ASN A 1 115 ? -10.815 8.573 -1.175 1.00 79.50 115 ASN A O 1
ATOM 907 N N . ASP A 1 116 ? -10.210 9.307 0.862 1.00 75.69 116 ASP A N 1
ATOM 908 C CA . ASP A 1 116 ? -9.747 8.037 1.405 1.00 75.69 116 ASP A CA 1
ATOM 909 C C . ASP A 1 116 ? -10.752 6.885 1.223 1.00 75.69 116 ASP A C 1
ATOM 911 O O . ASP A 1 116 ? -10.397 5.805 0.753 1.00 75.69 116 ASP A O 1
ATOM 915 N N . GLY A 1 117 ? -12.030 7.150 1.491 1.00 79.50 117 GLY A N 1
ATOM 916 C CA . GLY A 1 117 ? -13.102 6.173 1.346 1.00 79.50 117 GLY A CA 1
ATOM 917 C C . GLY A 1 117 ? -13.396 5.783 -0.100 1.00 79.50 117 GLY A C 1
ATOM 918 O O . GLY A 1 117 ? -13.459 4.597 -0.404 1.00 79.50 117 GLY A O 1
ATOM 919 N N . SER A 1 118 ? -13.506 6.759 -1.007 1.00 84.06 118 SER A N 1
ATOM 920 C CA . SER A 1 118 ? -13.714 6.495 -2.440 1.00 84.06 118 SER A CA 1
ATOM 921 C C . SER A 1 118 ? -12.588 5.654 -3.035 1.00 84.06 118 SER A C 1
ATOM 923 O O . SER A 1 118 ? -12.850 4.677 -3.731 1.00 84.0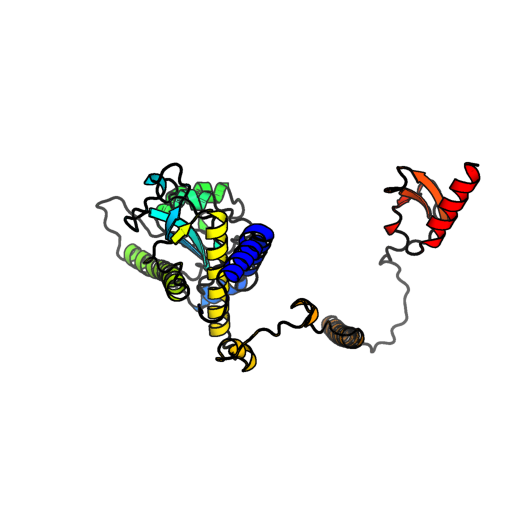6 118 SER A O 1
ATOM 925 N N . MET A 1 119 ? -11.336 5.958 -2.675 1.00 86.62 119 MET A N 1
ATOM 926 C CA . MET A 1 119 ? -10.200 5.170 -3.138 1.00 86.62 119 MET A CA 1
ATOM 927 C C . MET A 1 119 ? -10.231 3.747 -2.580 1.00 86.62 119 MET A C 1
ATOM 929 O O . MET A 1 119 ? -9.877 2.820 -3.300 1.00 86.62 119 MET A O 1
ATOM 933 N N . LEU A 1 120 ? -10.671 3.549 -1.332 1.00 86.38 120 LEU A N 1
ATOM 934 C CA . LEU A 1 120 ? -10.818 2.208 -0.762 1.00 86.38 120 LEU A CA 1
ATOM 935 C C . LEU A 1 120 ? -11.896 1.381 -1.484 1.00 86.38 120 LEU A C 1
ATOM 937 O O . LEU A 1 120 ? -11.707 0.183 -1.665 1.00 86.38 120 LEU A O 1
ATOM 941 N N . VAL A 1 121 ? -13.000 1.996 -1.920 1.00 86.50 121 VAL A N 1
ATOM 942 C CA . VAL A 1 121 ? -14.056 1.308 -2.693 1.00 86.50 121 VAL A CA 1
ATOM 943 C C . VAL A 1 121 ? -13.549 0.861 -4.063 1.00 86.50 121 VAL A C 1
ATOM 945 O O . VAL A 1 121 ? -13.891 -0.231 -4.521 1.00 86.50 121 VAL A O 1
ATOM 948 N N . GLU A 1 122 ? -12.724 1.688 -4.706 1.00 86.88 122 GLU A N 1
ATOM 949 C CA . GLU A 1 122 ? -12.095 1.381 -5.995 1.00 86.88 122 GLU A CA 1
ATOM 950 C C . GLU A 1 122 ? -10.956 0.357 -5.877 1.00 86.88 122 GLU A C 1
ATOM 952 O O . GLU A 1 122 ? -10.575 -0.280 -6.864 1.00 86.88 122 GLU A O 1
ATOM 957 N N . MET A 1 123 ? -10.396 0.171 -4.678 1.00 85.88 123 MET A N 1
ATOM 958 C CA . MET A 1 123 ? -9.392 -0.858 -4.445 1.00 85.88 123 MET A CA 1
ATOM 959 C C . MET A 1 123 ? -10.017 -2.249 -4.526 1.00 85.88 123 MET A C 1
ATOM 961 O O . MET A 1 123 ? -10.763 -2.685 -3.654 1.00 85.88 123 MET A O 1
ATOM 965 N N . ASP A 1 124 ? -9.609 -3.005 -5.540 1.00 85.88 124 ASP A N 1
ATOM 966 C CA . ASP A 1 124 ? -9.910 -4.430 -5.601 1.00 85.88 124 ASP A CA 1
ATOM 967 C C . ASP A 1 124 ? -9.134 -5.184 -4.508 1.00 85.88 124 ASP A C 1
ATOM 969 O O . ASP A 1 124 ? -7.899 -5.271 -4.576 1.00 85.88 124 ASP A O 1
ATOM 973 N N . LEU A 1 125 ? -9.848 -5.712 -3.507 1.00 91.62 125 LEU A N 1
ATOM 974 C CA . LEU A 1 125 ? -9.284 -6.481 -2.393 1.00 91.62 125 LEU A CA 1
ATOM 975 C C . LEU A 1 125 ? -9.305 -7.997 -2.654 1.00 91.62 125 LEU A C 1
ATOM 977 O O . LEU A 1 125 ? -8.747 -8.767 -1.861 1.00 91.62 125 LEU A O 1
ATOM 981 N N . ARG A 1 126 ? -9.897 -8.451 -3.767 1.00 88.81 126 ARG A N 1
ATOM 982 C CA . ARG A 1 126 ? -9.923 -9.870 -4.150 1.00 88.81 126 ARG A CA 1
ATOM 983 C C . ARG A 1 126 ? -8.505 -10.377 -4.387 1.00 88.81 126 ARG A C 1
ATOM 985 O O . ARG A 1 126 ? -7.677 -9.721 -5.013 1.00 88.81 126 ARG A O 1
ATOM 992 N N . GLY A 1 127 ? -8.205 -11.547 -3.827 1.00 85.38 127 GLY A N 1
ATOM 993 C CA . GLY A 1 127 ? -6.867 -12.143 -3.885 1.00 85.38 127 GLY A CA 1
ATOM 994 C C . GLY A 1 127 ? -5.780 -11.384 -3.107 1.00 85.38 127 GLY A C 1
ATOM 995 O O . GLY A 1 127 ? -4.632 -11.825 -3.114 1.00 85.38 127 GLY A O 1
ATOM 996 N N . LYS A 1 128 ? -6.114 -10.275 -2.428 1.00 91.00 128 LYS A N 1
ATOM 997 C CA . LYS A 1 128 ? -5.179 -9.472 -1.618 1.00 91.00 128 LYS A CA 1
ATOM 998 C C . LYS A 1 128 ? -5.492 -9.548 -0.126 1.00 91.00 128 LYS A C 1
ATOM 1000 O O . LYS A 1 128 ? -4.579 -9.677 0.684 1.00 91.00 128 LYS A O 1
ATOM 1005 N N . VAL A 1 129 ? -6.778 -9.506 0.223 1.00 94.25 129 VAL A N 1
ATOM 1006 C CA . VAL A 1 129 ? -7.281 -9.640 1.595 1.00 94.25 129 VAL A CA 1
ATOM 1007 C C . VAL A 1 129 ? -8.031 -10.961 1.712 1.00 94.25 129 VAL A C 1
ATOM 1009 O O . VAL A 1 129 ? -8.949 -11.231 0.934 1.00 94.25 129 VAL A O 1
ATOM 1012 N N . SER A 1 130 ? -7.623 -11.801 2.663 1.00 93.62 130 SER A N 1
ATOM 1013 C CA . SER A 1 130 ? -8.281 -13.078 2.934 1.00 93.62 130 SER A CA 1
ATOM 1014 C C . SER A 1 130 ? -9.543 -12.876 3.771 1.00 93.62 130 SER A C 1
ATOM 1016 O O . SER A 1 130 ? -9.622 -11.945 4.565 1.00 93.62 130 SER A O 1
ATOM 1018 N N . LYS A 1 131 ? -10.495 -13.813 3.693 1.00 94.44 131 LYS A N 1
ATOM 1019 C CA . LYS A 1 131 ? -11.672 -13.834 4.583 1.00 94.44 131 LYS A CA 1
ATOM 1020 C C . LYS A 1 131 ? -11.316 -13.959 6.074 1.00 94.44 131 LYS A C 1
ATOM 1022 O O . LYS A 1 131 ? -12.152 -13.694 6.928 1.00 94.44 131 LYS A O 1
ATOM 1027 N N . TYR A 1 132 ? -10.088 -14.388 6.375 1.00 94.44 132 TYR A N 1
ATOM 1028 C CA . TYR A 1 132 ? -9.555 -14.511 7.735 1.00 94.44 132 TYR A CA 1
ATOM 1029 C C . TYR A 1 132 ? -8.797 -13.265 8.209 1.00 94.44 132 TYR A C 1
ATOM 1031 O O . TYR A 1 132 ? -8.368 -13.224 9.358 1.00 94.44 132 TYR A O 1
ATOM 1039 N N . ASP A 1 133 ? -8.580 -12.284 7.332 1.00 96.50 133 ASP A N 1
ATOM 1040 C CA . ASP A 1 133 ? -7.914 -11.044 7.707 1.00 96.50 133 ASP A CA 1
ATOM 1041 C C . ASP A 1 133 ? -8.896 -10.068 8.360 1.00 96.50 133 ASP A C 1
ATOM 1043 O O . ASP A 1 133 ? -10.079 -10.017 8.015 1.00 96.50 133 ASP A O 1
ATOM 1047 N N . CYS A 1 134 ? -8.373 -9.248 9.268 1.00 96.31 134 CYS A N 1
ATOM 1048 C CA . CYS A 1 134 ? -9.077 -8.097 9.802 1.00 96.31 134 CYS A CA 1
ATOM 1049 C C . CYS A 1 134 ? -8.261 -6.830 9.543 1.00 96.31 134 CYS A C 1
ATOM 1051 O O . CYS A 1 134 ? -7.081 -6.746 9.901 1.00 96.31 134 CYS A O 1
ATOM 1053 N N . VAL A 1 135 ? -8.904 -5.861 8.902 1.00 95.81 135 VAL A N 1
ATOM 1054 C CA . VAL A 1 135 ? -8.310 -4.631 8.400 1.00 95.81 135 VAL A CA 1
ATOM 1055 C C . VAL A 1 135 ? -8.686 -3.470 9.309 1.00 95.81 135 VAL A C 1
ATOM 1057 O O . VAL A 1 135 ? -9.863 -3.142 9.461 1.00 95.81 135 VAL A O 1
ATOM 1060 N N . VAL A 1 136 ? -7.681 -2.804 9.866 1.00 95.00 136 VAL A N 1
ATOM 1061 C CA . VAL A 1 136 ? -7.861 -1.515 10.532 1.00 95.00 136 VAL A CA 1
ATOM 1062 C C . VAL A 1 136 ? -7.954 -0.411 9.486 1.00 95.00 136 VAL A C 1
ATOM 1064 O O . VAL A 1 136 ? -7.082 -0.289 8.623 1.00 95.00 136 VAL A O 1
ATOM 1067 N N . ILE A 1 137 ? -9.001 0.402 9.595 1.00 91.50 137 ILE A N 1
ATOM 1068 C CA . ILE A 1 137 ? -9.274 1.573 8.756 1.00 91.50 137 ILE A CA 1
ATOM 1069 C C . ILE A 1 137 ? -9.562 2.793 9.646 1.00 91.50 137 ILE A C 1
ATOM 1071 O O . ILE A 1 137 ? -10.034 2.648 10.775 1.00 91.50 137 ILE A O 1
ATOM 1075 N N . ASP A 1 138 ? -9.302 4.015 9.169 1.00 85.12 138 ASP A N 1
ATOM 1076 C CA . ASP A 1 138 ? -9.702 5.216 9.923 1.00 85.12 138 ASP A CA 1
ATOM 1077 C C . ASP A 1 138 ? -11.241 5.328 9.974 1.00 85.12 138 ASP A C 1
ATOM 1079 O O . ASP A 1 138 ? -11.972 4.841 9.110 1.00 85.12 138 ASP A O 1
ATOM 1083 N N . GLY A 1 139 ? -11.770 6.017 10.981 1.00 77.56 139 GLY A N 1
ATOM 1084 C CA . GLY A 1 139 ? -13.208 6.152 11.189 1.00 77.56 139 GLY A CA 1
ATOM 1085 C C . GLY A 1 139 ? -13.932 6.844 10.029 1.00 77.56 139 GLY A C 1
ATOM 1086 O O . GLY A 1 139 ? -15.120 6.610 9.846 1.00 77.56 139 GLY A O 1
ATOM 1087 N N . GLY A 1 140 ? -13.236 7.636 9.202 1.00 77.75 140 GLY A N 1
ATOM 1088 C CA . GLY A 1 140 ? -13.811 8.213 7.978 1.00 77.75 140 GLY A CA 1
ATOM 1089 C C . GLY A 1 140 ? -14.171 7.176 6.905 1.00 77.75 140 GLY A C 1
ATOM 1090 O O . GLY A 1 140 ? -15.099 7.397 6.132 1.00 77.75 140 GLY A O 1
ATOM 1091 N N . TYR A 1 141 ? -13.494 6.024 6.890 1.00 81.56 141 TYR A N 1
ATOM 1092 C CA . TYR A 1 141 ? -13.726 4.958 5.912 1.00 81.56 141 TYR A CA 1
ATOM 1093 C C . TYR A 1 141 ? -14.974 4.125 6.234 1.00 81.56 141 TYR A C 1
ATOM 1095 O O . TYR A 1 141 ? -15.495 3.440 5.359 1.00 81.56 141 TYR A O 1
ATOM 1103 N N . THR A 1 142 ? -15.490 4.194 7.467 1.00 83.62 142 THR A N 1
ATOM 1104 C CA . THR A 1 142 ? -16.647 3.393 7.918 1.00 83.62 142 THR A CA 1
ATOM 1105 C C . THR A 1 142 ? -17.894 3.585 7.054 1.00 83.62 142 THR A C 1
ATOM 1107 O O . THR A 1 142 ? -18.648 2.636 6.849 1.00 83.62 142 THR A O 1
ATOM 1110 N N . LEU A 1 143 ? -18.072 4.781 6.484 1.00 85.56 143 LEU A N 1
ATOM 1111 C CA . LEU A 1 143 ? -19.176 5.110 5.579 1.00 85.56 143 LEU A CA 1
ATOM 1112 C C . LEU A 1 143 ? -19.158 4.283 4.284 1.00 85.56 143 LEU A C 1
ATOM 1114 O O . LEU A 1 143 ? -20.206 4.078 3.684 1.00 85.56 143 LEU A O 1
ATOM 1118 N N . PHE A 1 144 ? -17.987 3.780 3.895 1.00 88.50 144 PHE A N 1
ATOM 1119 C CA . PHE A 1 144 ? -17.741 3.102 2.625 1.00 88.50 144 PHE A CA 1
ATOM 1120 C C . PHE A 1 144 ? -17.623 1.580 2.771 1.00 88.50 144 PHE A C 1
ATOM 1122 O O . PHE A 1 144 ? -17.590 0.868 1.773 1.00 88.50 144 PHE A O 1
ATOM 1129 N N . VAL A 1 145 ? -17.593 1.048 4.000 1.00 88.06 145 VAL A N 1
ATOM 1130 C CA . VAL A 1 145 ? -17.423 -0.398 4.256 1.00 88.06 145 VAL A CA 1
ATOM 1131 C C . VAL A 1 145 ? -18.512 -1.229 3.574 1.00 88.06 145 VAL A C 1
ATOM 1133 O O . VAL A 1 145 ? -18.231 -2.319 3.084 1.00 88.06 145 VAL A O 1
ATOM 1136 N N . LYS A 1 146 ? -19.745 -0.712 3.496 1.00 89.56 146 LYS A N 1
ATOM 1137 C CA . LYS A 1 146 ? -20.845 -1.395 2.800 1.00 89.56 146 LYS A CA 1
ATOM 1138 C C . LYS A 1 146 ? -20.551 -1.574 1.311 1.00 89.56 146 LYS A C 1
ATOM 1140 O O . LYS A 1 146 ? -20.719 -2.677 0.798 1.00 89.56 146 LYS A O 1
ATOM 1145 N N . ASP A 1 147 ? -20.061 -0.527 0.656 1.00 91.12 147 ASP A N 1
ATOM 1146 C CA . ASP A 1 147 ? -19.726 -0.549 -0.770 1.00 91.12 147 ASP A CA 1
ATOM 1147 C C . ASP A 1 147 ? -18.485 -1.416 -1.031 1.00 91.12 147 ASP A C 1
ATOM 1149 O O . ASP A 1 147 ? -18.456 -2.206 -1.973 1.00 91.12 147 ASP A O 1
ATOM 1153 N N . VAL A 1 148 ? -17.485 -1.350 -0.141 1.00 90.12 148 VAL A N 1
ATOM 1154 C CA . VAL A 1 148 ? -16.296 -2.219 -0.192 1.00 90.12 148 VAL A CA 1
ATOM 1155 C C . VAL A 1 148 ? -16.698 -3.693 -0.125 1.00 90.12 148 VAL A C 1
ATOM 1157 O O . VAL A 1 148 ? -16.221 -4.490 -0.931 1.00 90.12 148 VAL A O 1
ATOM 1160 N N . VAL A 1 149 ? -17.582 -4.064 0.804 1.00 92.19 149 VAL A N 1
ATOM 1161 C CA . VAL A 1 149 ? -18.081 -5.441 0.951 1.00 92.19 149 VAL A CA 1
ATOM 1162 C C . VAL A 1 149 ? -18.934 -5.858 -0.249 1.00 92.19 149 VAL A C 1
ATOM 1164 O O . VAL A 1 149 ? -18.795 -6.982 -0.725 1.00 92.19 149 VAL A O 1
ATOM 1167 N N . ALA A 1 150 ? -19.755 -4.960 -0.801 1.00 91.62 150 ALA A N 1
ATOM 1168 C CA . ALA A 1 150 ? -20.533 -5.242 -2.010 1.00 91.62 150 ALA A CA 1
ATOM 1169 C C . ALA A 1 150 ? -19.634 -5.587 -3.214 1.00 91.62 150 ALA A C 1
ATOM 1171 O O . ALA A 1 150 ? -19.945 -6.504 -3.975 1.00 91.62 150 ALA A O 1
ATOM 1172 N N . ASN A 1 151 ? -18.485 -4.916 -3.344 1.00 91.38 151 ASN A N 1
ATOM 1173 C CA . ASN A 1 151 ? -17.496 -5.190 -4.392 1.00 91.38 151 ASN A CA 1
ATOM 1174 C C . ASN A 1 151 ? -16.602 -6.413 -4.094 1.00 91.38 151 ASN A C 1
ATOM 1176 O O . ASN A 1 151 ? -15.938 -6.930 -4.996 1.00 91.38 151 ASN A O 1
ATOM 1180 N N . ASN A 1 152 ? -16.572 -6.889 -2.845 1.00 92.31 152 ASN A N 1
ATOM 1181 C CA . ASN A 1 152 ? -15.695 -7.959 -2.364 1.00 92.31 152 ASN A CA 1
ATOM 1182 C C . ASN A 1 152 ? -16.504 -8.999 -1.561 1.00 92.31 152 ASN A C 1
ATOM 1184 O O . ASN A 1 152 ? -16.422 -9.024 -0.331 1.00 92.31 152 ASN A O 1
ATOM 1188 N N . PRO A 1 153 ? -17.260 -9.891 -2.233 1.00 91.44 153 PRO A N 1
ATOM 1189 C CA . PRO A 1 153 ? -18.254 -10.759 -1.588 1.00 91.44 153 PRO A CA 1
ATOM 1190 C C . PRO A 1 153 ? -17.662 -11.804 -0.631 1.00 91.44 153 PRO A C 1
ATOM 1192 O O . PRO A 1 153 ? -18.393 -12.438 0.125 1.00 91.44 153 PRO A O 1
ATOM 1195 N N . HIS A 1 154 ? -16.343 -12.016 -0.661 1.00 93.25 154 HIS A N 1
ATOM 1196 C CA . HIS A 1 154 ? -15.638 -12.898 0.273 1.00 93.25 154 HIS A CA 1
ATOM 1197 C C . HIS A 1 154 ? -15.357 -12.249 1.635 1.00 93.25 154 HIS A C 1
ATOM 1199 O O . HIS A 1 154 ? -14.876 -12.940 2.533 1.00 93.25 154 HIS A O 1
ATOM 1205 N N . LEU A 1 155 ? -15.623 -10.948 1.783 1.00 94.69 155 LEU A N 1
ATOM 1206 C CA . LEU A 1 155 ? -15.452 -10.185 3.016 1.00 94.69 155 LEU A CA 1
ATOM 1207 C C . LEU A 1 155 ? -16.817 -9.820 3.607 1.00 94.69 155 LEU A C 1
ATOM 1209 O O . LEU A 1 155 ? -17.804 -9.664 2.896 1.00 94.69 155 LEU A O 1
ATOM 1213 N N . GLY A 1 156 ? -16.866 -9.645 4.921 1.00 92.75 156 GLY A N 1
ATOM 1214 C CA . GLY A 1 156 ? -17.996 -9.070 5.638 1.00 92.75 156 GLY A CA 1
ATOM 1215 C C . GLY A 1 156 ? -17.584 -7.847 6.450 1.00 92.75 156 GLY A C 1
ATOM 1216 O O . GLY A 1 156 ? -16.405 -7.535 6.597 1.00 92.75 156 GLY A O 1
ATOM 1217 N N . ALA A 1 157 ? -18.565 -7.167 7.049 1.00 91.12 157 ALA A N 1
ATOM 1218 C CA . ALA A 1 157 ? -18.302 -6.013 7.916 1.00 91.12 157 ALA A CA 1
ATOM 1219 C C . ALA A 1 157 ? -17.383 -6.357 9.107 1.00 91.12 157 ALA A C 1
ATOM 1221 O O . ALA A 1 157 ? -16.628 -5.507 9.563 1.00 91.12 157 ALA A O 1
ATOM 1222 N N . HIS A 1 158 ? -17.397 -7.613 9.567 1.00 92.25 158 HIS A N 1
ATOM 1223 C CA . HIS A 1 158 ? -16.531 -8.114 10.639 1.00 92.25 158 HIS A CA 1
ATOM 1224 C C . HIS A 1 158 ? -15.039 -8.153 10.264 1.00 92.25 158 HIS A C 1
ATOM 1226 O O . HIS A 1 158 ? -14.190 -8.243 11.147 1.00 92.25 158 HIS A O 1
ATOM 1232 N N . ASN A 1 159 ? -14.701 -8.080 8.972 1.00 95.44 159 ASN A N 1
ATOM 1233 C CA . ASN A 1 159 ? -13.316 -7.986 8.517 1.00 95.44 159 ASN A CA 1
ATOM 1234 C C . ASN A 1 159 ? -12.746 -6.568 8.652 1.00 95.44 159 ASN A C 1
ATOM 1236 O O . ASN A 1 159 ? -11.574 -6.376 8.347 1.00 95.44 159 ASN A O 1
ATOM 1240 N N . PHE A 1 160 ? -13.530 -5.580 9.092 1.00 94.25 160 PHE A N 1
ATOM 1241 C CA . PHE A 1 160 ? -13.091 -4.192 9.209 1.00 94.25 160 PHE A CA 1
ATOM 1242 C C . PHE A 1 160 ? -13.247 -3.684 10.636 1.00 94.25 160 PHE A C 1
ATOM 1244 O O . PHE A 1 160 ? -14.288 -3.853 11.268 1.00 94.25 160 PHE A O 1
ATOM 1251 N N . VAL A 1 161 ? -12.208 -3.017 11.124 1.00 93.12 161 VAL A N 1
ATOM 1252 C CA . VAL A 1 161 ? -12.162 -2.418 12.456 1.00 93.12 161 VAL A CA 1
ATOM 1253 C C . VAL A 1 161 ? -11.811 -0.945 12.319 1.00 93.12 161 VAL A C 1
ATOM 1255 O O . VAL A 1 161 ? -10.884 -0.580 11.599 1.00 93.12 161 VAL A O 1
ATOM 1258 N N . ALA A 1 162 ? -12.552 -0.090 13.016 1.00 91.81 162 ALA A N 1
ATOM 1259 C CA . ALA A 1 162 ? -12.380 1.352 12.944 1.00 91.81 162 ALA A CA 1
ATOM 1260 C C . ALA A 1 162 ? -12.564 2.005 14.321 1.00 91.81 162 ALA A C 1
ATOM 1262 O O . ALA A 1 162 ? -13.267 1.454 15.170 1.00 91.81 162 ALA A O 1
ATOM 1263 N N . PRO A 1 163 ? -11.982 3.197 14.543 1.00 90.12 163 PRO A N 1
ATOM 1264 C CA . PRO A 1 163 ? -12.217 3.974 15.750 1.00 90.12 163 PRO A CA 1
ATOM 1265 C C . PRO A 1 163 ? -13.702 4.274 15.960 1.00 90.12 163 PRO A C 1
ATOM 1267 O O . PRO A 1 163 ? -14.417 4.649 15.027 1.00 90.12 163 PRO A O 1
ATOM 1270 N N . ILE A 1 164 ? -14.137 4.203 17.213 1.00 88.25 164 ILE A N 1
ATOM 1271 C CA . ILE A 1 164 ? -15.481 4.586 17.633 1.00 88.25 164 ILE A CA 1
ATOM 1272 C C . ILE A 1 164 ? -15.596 6.107 17.532 1.00 88.25 164 ILE A C 1
ATOM 1274 O O . ILE A 1 164 ? -14.843 6.848 18.170 1.00 88.25 164 ILE A O 1
ATOM 1278 N N . ARG A 1 165 ? -16.546 6.586 16.722 1.00 85.31 165 ARG A N 1
ATOM 1279 C CA . ARG A 1 165 ? -16.867 8.010 16.573 1.00 85.31 165 ARG A CA 1
ATOM 1280 C C . ARG A 1 165 ? -18.306 8.258 17.012 1.00 85.31 165 ARG A C 1
ATOM 1282 O O . ARG A 1 165 ? -19.220 7.588 16.540 1.00 85.31 165 ARG A O 1
ATOM 1289 N N . LYS A 1 166 ? -18.502 9.242 17.891 1.00 84.88 166 LYS A N 1
ATOM 1290 C CA . LYS A 1 166 ? -19.822 9.704 18.340 1.00 84.88 166 LYS A CA 1
ATOM 1291 C C . LYS A 1 166 ? -20.191 11.044 17.713 1.00 84.88 166 LYS A C 1
ATOM 1293 O O . LYS A 1 166 ? -19.348 11.734 17.136 1.00 84.88 166 LYS A O 1
ATOM 1298 N N . GLN A 1 167 ? -21.471 11.399 17.819 1.00 82.88 167 GLN A N 1
ATOM 1299 C CA . GLN A 1 167 ? -21.956 12.713 17.410 1.00 82.88 167 GLN A CA 1
ATOM 1300 C C . GLN A 1 167 ? -21.229 13.823 18.174 1.00 82.88 167 GLN A C 1
ATOM 1302 O O . GLN A 1 167 ? -20.811 13.660 19.321 1.00 82.88 167 GLN A O 1
ATOM 1307 N N . ARG A 1 168 ? -21.078 14.973 17.515 1.00 78.38 168 ARG A N 1
ATOM 1308 C CA . ARG A 1 168 ? -20.384 16.130 18.077 1.00 78.38 168 ARG A CA 1
ATOM 1309 C C . ARG A 1 168 ? -21.069 16.566 19.379 1.00 78.38 168 ARG A C 1
ATOM 1311 O O . ARG A 1 168 ? -22.247 16.896 19.359 1.00 78.38 168 ARG A O 1
ATOM 1318 N N . GLY A 1 169 ? -20.315 16.588 20.479 1.00 79.38 169 GLY A N 1
ATOM 1319 C CA . GLY A 1 169 ? -20.812 16.960 21.810 1.00 79.38 169 GLY A CA 1
ATOM 1320 C C . GLY A 1 169 ? -21.174 15.781 22.718 1.00 79.38 169 GLY A C 1
ATOM 1321 O O . GLY A 1 169 ? -21.471 16.008 23.884 1.00 79.38 169 GLY A O 1
ATOM 1322 N N . VAL A 1 170 ? -21.113 14.540 22.224 1.00 87.81 170 VAL A N 1
ATOM 1323 C CA . VAL A 1 170 ? -21.243 13.340 23.060 1.00 87.81 170 VAL A CA 1
ATOM 1324 C C . VAL A 1 170 ? -19.851 12.815 23.395 1.00 87.81 170 VAL A C 1
ATOM 1326 O O . VAL A 1 170 ? -19.071 12.501 22.493 1.00 87.81 170 VAL A O 1
ATOM 1329 N N . GLU A 1 171 ? -19.539 12.716 24.685 1.00 87.50 171 GLU A N 1
ATOM 1330 C CA . GLU A 1 171 ? -18.254 12.190 25.142 1.00 87.50 171 GLU A CA 1
ATOM 1331 C C . GLU A 1 171 ? -18.153 10.673 24.937 1.00 87.50 171 GLU A C 1
ATOM 1333 O O . GLU A 1 171 ? -19.139 9.924 24.983 1.00 87.50 171 GLU A O 1
ATOM 1338 N N . LEU A 1 172 ? -16.927 10.220 24.671 1.00 88.88 172 LEU A N 1
ATOM 1339 C CA . LEU A 1 172 ? -16.611 8.799 24.648 1.00 88.88 172 LEU A CA 1
ATOM 1340 C C . LEU A 1 172 ? -16.633 8.261 26.078 1.00 88.88 172 LEU A C 1
ATOM 1342 O O . LEU A 1 172 ? -16.201 8.939 27.010 1.00 88.88 172 LEU A O 1
ATOM 1346 N N . THR A 1 173 ? -17.109 7.032 26.253 1.00 93.12 173 THR A N 1
ATOM 1347 C CA . THR A 1 173 ? -16.932 6.337 27.530 1.00 93.12 173 THR A CA 1
ATOM 1348 C C . THR A 1 173 ? -15.443 6.055 27.752 1.00 93.12 173 THR A C 1
ATOM 1350 O O . THR A 1 173 ? -14.650 6.046 26.806 1.00 93.12 173 THR A O 1
ATOM 1353 N N . ALA A 1 174 ? -15.044 5.796 29.000 1.00 90.69 174 ALA A N 1
ATOM 1354 C CA . ALA A 1 174 ? -13.660 5.430 29.304 1.00 90.69 174 ALA A CA 1
ATOM 1355 C C . ALA A 1 174 ? -13.202 4.207 28.483 1.00 90.69 174 ALA A C 1
ATOM 1357 O O . ALA A 1 174 ? -12.103 4.210 27.935 1.00 90.69 174 ALA A O 1
ATOM 1358 N N . GLU A 1 175 ? -14.079 3.213 28.322 1.00 90.00 175 GLU A N 1
ATOM 1359 C CA . GLU A 1 175 ? -13.821 2.009 27.524 1.00 90.00 175 GLU A CA 1
ATOM 1360 C C . GLU A 1 175 ? -13.612 2.328 26.037 1.00 90.00 175 GLU A C 1
ATOM 1362 O O . GLU A 1 175 ? -12.653 1.856 25.428 1.00 90.00 175 GLU A O 1
ATOM 1367 N N . GLU A 1 176 ? -14.457 3.182 25.451 1.00 90.75 176 GLU A N 1
ATOM 1368 C CA . GLU A 1 176 ? -14.324 3.608 24.052 1.00 90.75 176 GLU A CA 1
ATOM 1369 C C . GLU A 1 176 ? -13.053 4.435 23.822 1.00 90.75 176 GLU A C 1
ATOM 1371 O O . GLU A 1 176 ? -12.408 4.321 22.777 1.00 90.75 176 GLU A O 1
ATOM 1376 N N . ALA A 1 177 ? -12.666 5.260 24.797 1.00 89.38 177 ALA A N 1
ATOM 1377 C CA . ALA A 1 177 ? -11.423 6.018 24.748 1.00 89.38 177 ALA A CA 1
ATOM 1378 C C . ALA A 1 177 ? -10.200 5.088 24.803 1.00 89.38 177 ALA A C 1
ATOM 1380 O O . ALA A 1 177 ? -9.275 5.249 24.003 1.00 89.38 177 ALA A O 1
ATOM 1381 N N . THR A 1 178 ? -10.207 4.078 25.682 1.00 90.25 178 THR A N 1
ATOM 1382 C CA . THR A 1 178 ? -9.155 3.051 25.742 1.00 90.25 178 THR A CA 1
ATOM 1383 C C . THR A 1 178 ? -9.080 2.251 24.442 1.00 90.25 178 THR A C 1
ATOM 1385 O O . THR A 1 178 ? -7.989 2.078 23.896 1.00 90.25 178 THR A O 1
ATOM 1388 N N . TYR A 1 179 ? -10.226 1.838 23.896 1.00 91.19 179 TYR A N 1
ATOM 1389 C CA . TYR A 1 179 ? -10.321 1.157 22.604 1.00 91.19 179 TYR A CA 1
ATOM 1390 C C . TYR A 1 179 ? -9.714 1.994 21.469 1.00 91.19 179 TYR A C 1
ATOM 1392 O O . TYR A 1 179 ? -8.849 1.522 20.729 1.00 91.19 179 TYR A O 1
ATOM 1400 N N . ASN A 1 180 ? -10.101 3.269 21.367 1.00 91.69 180 ASN A N 1
ATOM 1401 C CA . ASN A 1 180 ? -9.577 4.185 20.356 1.00 91.69 180 ASN A CA 1
ATOM 1402 C C . ASN A 1 180 ? -8.079 4.455 20.529 1.00 91.69 180 ASN A C 1
ATOM 1404 O O . ASN A 1 180 ? -7.364 4.569 19.535 1.00 91.69 180 ASN A O 1
ATOM 1408 N N . SER A 1 181 ? -7.589 4.533 21.768 1.00 90.56 181 SER A N 1
ATOM 1409 C CA . SER A 1 181 ? -6.160 4.683 22.049 1.00 90.56 181 SER A CA 1
ATOM 1410 C C . SER A 1 181 ? -5.367 3.462 21.579 1.00 90.56 181 SER A C 1
ATOM 1412 O O . SER A 1 181 ? -4.321 3.614 20.946 1.00 90.56 181 SER A O 1
ATOM 1414 N N . ALA A 1 182 ? -5.868 2.252 21.843 1.00 89.44 182 ALA A N 1
ATOM 1415 C CA . ALA A 1 182 ? -5.248 1.018 21.374 1.00 89.44 182 ALA A CA 1
ATOM 1416 C C . ALA A 1 182 ? -5.255 0.936 19.838 1.00 89.44 182 ALA A C 1
ATOM 1418 O O . ALA A 1 182 ? -4.213 0.658 19.242 1.00 89.44 182 ALA A O 1
ATOM 1419 N N . LEU A 1 183 ? -6.370 1.281 19.182 1.00 90.25 183 LEU A N 1
ATOM 1420 C CA . LEU A 1 183 ? -6.428 1.380 17.719 1.00 90.25 183 LEU A CA 1
ATOM 1421 C C . LEU A 1 183 ? -5.491 2.440 17.140 1.00 90.25 183 LEU A C 1
ATOM 1423 O O . LEU A 1 183 ? -4.892 2.232 16.085 1.00 90.25 183 LEU A O 1
ATOM 1427 N N . GLY A 1 184 ? -5.319 3.555 17.849 1.00 89.00 184 GLY A N 1
ATOM 1428 C CA . GLY A 1 184 ? -4.396 4.618 17.472 1.00 89.00 184 GLY A CA 1
ATOM 1429 C C . GLY A 1 184 ? -2.958 4.125 17.305 1.00 89.00 184 GLY A C 1
ATOM 1430 O O . GLY A 1 184 ? -2.248 4.625 16.437 1.00 89.00 184 GLY A O 1
ATOM 1431 N N . SER A 1 185 ? -2.541 3.097 18.055 1.00 90.62 185 SER A N 1
ATOM 1432 C CA . SER A 1 185 ? -1.206 2.501 17.907 1.00 90.62 185 SER A CA 1
ATOM 1433 C C . SER A 1 185 ? -0.987 1.852 16.531 1.00 90.62 185 SER A C 1
ATOM 1435 O O . SER A 1 185 ? 0.082 2.013 15.940 1.00 90.62 185 SER A O 1
ATOM 1437 N N . PHE A 1 186 ? -2.014 1.207 15.966 1.00 92.38 186 PHE A N 1
ATOM 1438 C CA . PHE A 1 186 ? -1.954 0.629 14.621 1.00 92.38 186 PHE A CA 1
ATOM 1439 C C . PHE A 1 186 ? -1.877 1.720 13.548 1.00 92.38 186 PHE A C 1
ATOM 1441 O O . PHE A 1 186 ? -1.111 1.584 12.593 1.00 92.38 186 PHE A O 1
ATOM 1448 N N . ARG A 1 187 ? -2.594 2.838 13.736 1.00 88.25 187 ARG A N 1
ATOM 1449 C CA . ARG A 1 187 ? -2.488 4.002 12.840 1.00 88.25 187 ARG A CA 1
ATOM 1450 C C . ARG A 1 187 ? -1.083 4.610 12.870 1.00 88.25 187 ARG A C 1
ATOM 1452 O O . ARG A 1 187 ? -0.488 4.862 11.829 1.00 88.25 187 ARG A O 1
ATOM 1459 N N . SER A 1 188 ? -0.507 4.764 14.058 1.00 92.12 188 SER A N 1
ATOM 1460 C CA . SER A 1 188 ? 0.874 5.234 14.207 1.00 92.12 188 SER A CA 1
ATOM 1461 C C . SER A 1 188 ? 1.884 4.300 13.526 1.00 92.12 188 SER A C 1
ATOM 1463 O O . SER A 1 188 ? 2.887 4.765 12.989 1.00 92.12 188 SER A O 1
ATOM 1465 N N . SER A 1 189 ? 1.621 2.989 13.503 1.00 92.19 189 SER A N 1
ATOM 1466 C CA . SER A 1 189 ? 2.478 1.997 12.836 1.00 92.19 189 SER A CA 1
ATOM 1467 C C . SER A 1 189 ? 2.504 2.158 11.307 1.00 92.19 189 SER A C 1
ATOM 1469 O O . SER A 1 189 ? 3.576 2.156 10.689 1.00 92.19 189 SER A O 1
ATOM 1471 N N . ILE A 1 190 ? 1.342 2.369 10.676 1.00 92.62 190 ILE A N 1
ATOM 1472 C CA . ILE A 1 190 ? 1.286 2.624 9.228 1.00 92.62 190 ILE A CA 1
ATOM 1473 C C . ILE A 1 190 ? 1.869 4.005 8.879 1.00 92.62 190 ILE A C 1
ATOM 1475 O O . ILE A 1 190 ? 2.651 4.122 7.935 1.00 92.62 190 ILE A O 1
ATOM 1479 N N . GLU A 1 191 ? 1.622 5.029 9.705 1.00 92.12 191 GLU A N 1
ATOM 1480 C CA . GLU A 1 191 ? 2.249 6.352 9.557 1.00 92.12 191 GLU A CA 1
ATOM 1481 C C . GLU A 1 191 ? 3.783 6.279 9.684 1.00 92.12 191 GLU A C 1
ATOM 1483 O O . GLU A 1 191 ? 4.508 6.918 8.916 1.00 92.12 191 GLU A O 1
ATOM 1488 N N . SER A 1 192 ? 4.297 5.452 10.600 1.00 93.88 192 SER A N 1
ATOM 1489 C CA . SER A 1 192 ? 5.731 5.180 10.737 1.00 93.88 192 SER A CA 1
ATOM 1490 C C . SER A 1 192 ? 6.308 4.545 9.471 1.00 93.88 192 SER A C 1
ATOM 1492 O O . SER A 1 192 ? 7.365 4.971 9.002 1.00 93.88 192 SER A O 1
ATOM 1494 N N . THR A 1 193 ? 5.577 3.619 8.842 1.00 93.75 193 THR A N 1
ATOM 1495 C CA . THR A 1 193 ? 5.972 3.027 7.553 1.00 93.75 193 THR A CA 1
ATOM 1496 C C . THR A 1 193 ? 6.102 4.095 6.461 1.00 93.75 193 THR A C 1
ATOM 1498 O O . THR A 1 193 ? 7.070 4.083 5.696 1.00 93.75 193 THR A O 1
ATOM 1501 N N . PHE A 1 194 ? 5.194 5.074 6.413 1.00 92.56 194 PHE A N 1
ATOM 1502 C CA . PHE A 1 194 ? 5.304 6.207 5.487 1.00 92.56 194 PHE A CA 1
ATOM 1503 C C . PHE A 1 194 ? 6.520 7.091 5.785 1.00 92.56 194 PHE A C 1
ATOM 1505 O O . PHE A 1 194 ? 7.231 7.500 4.862 1.00 92.56 194 PHE A O 1
ATOM 1512 N N . GLY A 1 195 ? 6.792 7.354 7.065 1.00 91.56 195 GLY A N 1
ATOM 1513 C CA . GLY A 1 195 ? 7.972 8.100 7.502 1.00 91.56 195 GLY A CA 1
ATOM 1514 C C . GLY A 1 195 ? 9.283 7.421 7.096 1.00 91.56 195 GLY A C 1
ATOM 1515 O O . GLY A 1 195 ? 10.189 8.077 6.580 1.00 91.56 195 GLY A O 1
ATOM 1516 N N . GLU A 1 196 ? 9.370 6.100 7.251 1.00 93.06 196 GLU A N 1
ATOM 1517 C CA . GLU A 1 196 ? 10.534 5.312 6.837 1.00 93.06 196 GLU A CA 1
ATOM 1518 C C . GLU A 1 196 ? 10.760 5.351 5.324 1.00 93.06 196 GLU A C 1
ATOM 1520 O O . GLU A 1 196 ? 11.897 5.535 4.885 1.00 93.06 196 GLU A O 1
ATOM 1525 N N . ILE A 1 197 ? 9.700 5.221 4.515 1.00 93.62 197 ILE A N 1
ATOM 1526 C CA . ILE A 1 197 ? 9.798 5.357 3.053 1.00 93.62 197 ILE A CA 1
ATOM 1527 C C . ILE A 1 197 ? 10.357 6.740 2.697 1.00 93.62 197 ILE A C 1
ATOM 1529 O O . ILE A 1 197 ? 11.283 6.841 1.890 1.00 93.62 197 ILE A O 1
ATOM 1533 N N . GLY A 1 198 ? 9.857 7.798 3.340 1.00 90.38 198 GLY A N 1
ATOM 1534 C CA . GLY A 1 198 ? 10.347 9.158 3.126 1.00 90.38 198 GLY A CA 1
ATOM 1535 C C . GLY A 1 198 ? 11.796 9.383 3.572 1.00 90.38 198 GLY A C 1
ATOM 1536 O O . GLY A 1 198 ? 12.508 10.180 2.960 1.00 90.38 198 GLY A O 1
ATOM 1537 N N . HIS A 1 199 ? 12.258 8.674 4.604 1.00 90.75 199 HIS A N 1
ATOM 1538 C CA . HIS A 1 199 ? 13.649 8.720 5.056 1.00 90.75 199 HIS A CA 1
ATOM 1539 C C . HIS A 1 199 ? 14.592 7.953 4.115 1.00 90.75 199 HIS A C 1
ATOM 1541 O O . HIS A 1 199 ? 15.685 8.426 3.812 1.00 90.75 199 HIS A O 1
ATOM 1547 N N . LEU A 1 200 ? 14.183 6.770 3.643 1.00 91.31 200 LEU A N 1
ATOM 1548 C CA . LEU A 1 200 ? 14.993 5.922 2.760 1.00 91.31 200 LEU A CA 1
ATOM 1549 C C . LEU A 1 200 ? 15.109 6.495 1.349 1.00 91.31 200 LEU A C 1
ATOM 1551 O O . LEU A 1 200 ? 16.167 6.412 0.727 1.00 91.31 200 LEU A O 1
ATOM 1555 N N . PHE A 1 201 ? 14.026 7.081 0.846 1.00 91.38 201 PHE A N 1
ATOM 1556 C CA . PHE A 1 201 ? 13.944 7.564 -0.521 1.00 91.38 201 PHE A CA 1
ATOM 1557 C C . PHE A 1 201 ? 13.675 9.061 -0.514 1.00 91.38 201 PHE A C 1
ATOM 1559 O O . PHE A 1 201 ? 12.543 9.503 -0.329 1.00 91.38 201 PHE A O 1
ATOM 1566 N N . GLN A 1 202 ? 14.710 9.853 -0.811 1.00 86.56 202 GLN A N 1
ATOM 1567 C CA . GLN A 1 202 ? 14.620 11.318 -0.859 1.00 86.56 202 GLN A CA 1
ATOM 1568 C C . GLN A 1 202 ? 13.458 11.814 -1.734 1.00 86.56 202 GLN A C 1
ATOM 1570 O O . GLN A 1 202 ? 12.855 12.841 -1.431 1.00 86.56 202 GLN A O 1
ATOM 1575 N N . LYS A 1 203 ? 13.112 11.061 -2.786 1.00 87.31 203 LYS A N 1
ATOM 1576 C CA . LYS A 1 203 ? 11.961 11.339 -3.645 1.00 87.31 203 LYS A CA 1
ATOM 1577 C C . LYS A 1 203 ? 10.646 11.413 -2.862 1.00 87.31 203 LYS A C 1
ATOM 1579 O O . LYS A 1 203 ? 9.864 12.309 -3.130 1.00 87.31 203 LYS A O 1
ATOM 1584 N N . PHE A 1 204 ? 10.420 10.538 -1.886 1.00 89.06 204 PHE A N 1
ATOM 1585 C CA . PHE A 1 204 ? 9.163 10.425 -1.134 1.00 89.06 204 PHE A CA 1
ATOM 1586 C C . PHE A 1 204 ? 9.218 11.105 0.245 1.00 89.06 204 PHE A C 1
ATOM 1588 O O . PHE A 1 204 ? 8.376 10.862 1.101 1.00 89.06 204 PHE A O 1
ATOM 1595 N N . ASN A 1 205 ? 10.191 11.990 0.481 1.00 84.31 205 ASN A N 1
ATOM 1596 C CA . ASN A 1 205 ? 10.408 12.618 1.790 1.00 84.31 205 ASN A CA 1
ATOM 1597 C C . ASN A 1 205 ? 9.375 13.692 2.186 1.00 84.31 205 ASN A C 1
ATOM 1599 O O . ASN A 1 205 ? 9.512 14.307 3.243 1.00 84.31 205 ASN A O 1
ATOM 1603 N N . GLY A 1 206 ? 8.411 14.007 1.314 1.00 78.94 206 GLY A N 1
ATOM 1604 C CA . GLY A 1 206 ? 7.386 15.042 1.516 1.00 78.94 206 GLY A CA 1
ATOM 1605 C C . GLY A 1 206 ? 7.895 16.495 1.520 1.00 78.94 206 GLY A C 1
ATOM 1606 O O . GLY A 1 206 ? 7.102 17.431 1.398 1.00 78.94 206 GLY A O 1
ATOM 1607 N N . LYS A 1 207 ? 9.212 16.716 1.616 1.00 80.31 207 LYS A N 1
ATOM 1608 C CA . LYS A 1 207 ? 9.843 18.046 1.649 1.00 80.31 207 LYS A CA 1
ATOM 1609 C C . LYS A 1 207 ? 10.087 18.588 0.248 1.00 80.31 207 LYS A C 1
ATOM 1611 O O . LYS A 1 207 ? 9.804 19.756 -0.017 1.00 80.31 207 LYS A O 1
ATOM 1616 N N . SER A 1 208 ? 10.608 17.748 -0.642 1.00 78.56 208 SER A N 1
ATOM 1617 C CA . SER A 1 208 ? 10.891 18.124 -2.027 1.00 78.56 208 SER A CA 1
ATOM 1618 C C . SER A 1 208 ? 9.640 18.008 -2.900 1.00 78.56 208 SER A C 1
ATOM 1620 O O . SER A 1 208 ? 8.789 17.152 -2.673 1.00 78.56 208 SER A O 1
ATOM 1622 N N . VAL A 1 209 ? 9.492 18.908 -3.877 1.00 77.31 209 VAL A N 1
ATOM 1623 C CA . VAL A 1 209 ? 8.410 18.800 -4.864 1.00 77.31 209 VAL A CA 1
ATOM 1624 C C . VAL A 1 209 ? 8.839 17.800 -5.924 1.00 77.31 209 VAL A C 1
ATOM 1626 O O . VAL A 1 209 ? 9.788 18.054 -6.667 1.00 77.31 209 VAL A O 1
ATOM 1629 N N . ILE A 1 210 ? 8.116 16.689 -6.023 1.00 85.56 210 ILE A N 1
ATOM 1630 C CA . ILE A 1 210 ? 8.307 15.735 -7.110 1.00 85.56 210 ILE A CA 1
ATOM 1631 C C . ILE A 1 210 ? 7.601 16.280 -8.347 1.00 85.56 210 ILE A C 1
ATOM 1633 O O . ILE A 1 210 ? 6.397 16.526 -8.324 1.00 85.56 210 ILE A O 1
ATOM 1637 N N . ARG A 1 211 ? 8.332 16.447 -9.446 1.00 84.69 211 ARG A N 1
ATOM 1638 C CA . ARG A 1 211 ? 7.721 16.731 -10.747 1.00 84.69 211 ARG A CA 1
ATOM 1639 C C . ARG A 1 211 ? 7.388 15.416 -11.433 1.00 84.69 211 ARG A C 1
ATOM 1641 O O . ARG A 1 211 ? 8.253 14.547 -11.546 1.00 84.69 211 ARG A O 1
ATOM 1648 N N . VAL A 1 212 ? 6.138 15.271 -11.852 1.00 85.19 212 VAL A N 1
ATOM 1649 C CA . VAL A 1 212 ? 5.617 14.040 -12.445 1.00 85.19 212 VAL A CA 1
ATOM 1650 C C . VAL A 1 212 ? 4.975 14.365 -13.786 1.00 85.19 212 VAL A C 1
ATOM 1652 O O . VAL A 1 212 ? 4.170 15.285 -13.886 1.00 85.19 212 VAL A O 1
ATOM 1655 N N . THR A 1 213 ? 5.351 13.617 -14.818 1.00 83.25 213 THR A N 1
ATOM 1656 C CA . THR A 1 213 ? 4.763 13.689 -16.166 1.00 83.25 213 THR A CA 1
ATOM 1657 C C . THR A 1 213 ? 3.684 12.643 -16.393 1.00 83.25 213 THR A C 1
ATOM 1659 O O . THR A 1 213 ? 2.881 12.813 -17.300 1.00 83.25 213 THR A O 1
ATOM 1662 N N . ASP A 1 214 ? 3.687 11.577 -15.593 1.00 85.31 214 ASP A N 1
ATOM 1663 C CA . ASP A 1 214 ? 2.786 10.435 -15.700 1.00 85.31 214 ASP A CA 1
ATOM 1664 C C . ASP A 1 214 ? 2.562 9.787 -14.319 1.00 85.31 214 ASP A C 1
ATOM 1666 O O . ASP A 1 214 ? 3.512 9.525 -13.569 1.00 85.31 214 ASP A O 1
ATOM 1670 N N . MET A 1 215 ? 1.295 9.551 -13.974 1.00 86.25 215 MET A N 1
ATOM 1671 C CA . MET A 1 215 ? 0.882 9.022 -12.671 1.00 86.25 215 MET A CA 1
ATOM 1672 C C . MET A 1 215 ? 1.146 7.519 -12.543 1.00 86.25 215 MET A C 1
ATOM 1674 O O . MET A 1 215 ? 1.417 7.045 -11.434 1.00 86.25 215 MET A O 1
ATOM 1678 N N . GLU A 1 216 ? 1.139 6.773 -13.651 1.00 88.81 216 GLU A N 1
ATOM 1679 C CA . GLU A 1 216 ? 1.476 5.347 -13.640 1.00 88.81 216 GLU A CA 1
ATOM 1680 C C . GLU A 1 216 ? 2.946 5.152 -13.267 1.00 88.81 216 GLU A C 1
ATOM 1682 O O . GLU A 1 216 ? 3.270 4.395 -12.351 1.00 88.81 216 GLU A O 1
ATOM 1687 N N . THR A 1 217 ? 3.838 5.923 -13.886 1.00 90.44 217 THR A N 1
ATOM 1688 C CA . THR A 1 217 ? 5.269 5.930 -13.580 1.00 90.44 217 THR A CA 1
ATOM 1689 C C . THR A 1 217 ? 5.535 6.314 -12.126 1.00 90.44 217 THR A C 1
ATOM 1691 O O . THR A 1 217 ? 6.373 5.695 -11.466 1.00 90.44 217 THR A O 1
ATOM 1694 N N . PHE A 1 218 ? 4.827 7.320 -11.599 1.00 91.62 218 PHE A N 1
ATOM 1695 C CA . PHE A 1 218 ? 4.931 7.689 -10.186 1.00 91.62 218 PHE A CA 1
ATOM 1696 C C . PHE A 1 218 ? 4.512 6.533 -9.270 1.00 91.62 218 PHE A C 1
ATOM 1698 O O . PHE A 1 218 ? 5.253 6.179 -8.351 1.00 91.62 218 PHE A O 1
ATOM 1705 N N . THR A 1 219 ? 3.367 5.911 -9.559 1.00 92.81 219 THR A N 1
ATOM 1706 C CA . THR A 1 219 ? 2.861 4.753 -8.811 1.00 92.81 219 THR A CA 1
ATOM 1707 C C . THR A 1 219 ? 3.870 3.607 -8.852 1.00 92.81 219 THR A C 1
ATOM 1709 O O . THR A 1 219 ? 4.177 3.014 -7.822 1.00 92.81 219 THR A O 1
ATOM 1712 N N . LEU A 1 220 ? 4.457 3.333 -10.017 1.00 94.31 220 LEU A N 1
ATOM 1713 C CA . LEU A 1 220 ? 5.432 2.265 -10.202 1.00 94.31 220 LEU A CA 1
ATOM 1714 C C . LEU A 1 220 ? 6.716 2.495 -9.392 1.00 94.31 220 LEU A C 1
ATOM 1716 O O . LEU A 1 220 ? 7.237 1.577 -8.760 1.00 94.31 220 LEU A O 1
ATOM 1720 N N . GLN A 1 221 ? 7.199 3.737 -9.358 1.00 93.62 221 GLN A N 1
ATOM 1721 C CA . GLN A 1 221 ? 8.347 4.135 -8.538 1.00 93.62 221 GLN A CA 1
ATOM 1722 C C . GLN A 1 221 ? 8.056 4.016 -7.043 1.00 93.62 221 GLN A C 1
ATOM 1724 O O . GLN A 1 221 ? 8.935 3.628 -6.274 1.00 93.62 221 GLN A O 1
ATOM 1729 N N . PHE A 1 222 ? 6.831 4.339 -6.628 1.00 94.81 222 PHE A N 1
ATOM 1730 C CA . PHE A 1 222 ? 6.414 4.189 -5.242 1.00 94.81 222 PHE A CA 1
ATOM 1731 C C . PHE A 1 222 ? 6.301 2.710 -4.846 1.00 94.81 222 PHE A C 1
ATOM 1733 O O . PHE A 1 222 ? 6.869 2.317 -3.831 1.00 94.81 222 PHE A O 1
ATOM 1740 N N . LYS A 1 223 ? 5.706 1.858 -5.694 1.00 96.00 223 LYS A N 1
ATOM 1741 C CA . LYS A 1 223 ? 5.692 0.395 -5.502 1.00 96.00 223 LYS A CA 1
ATOM 1742 C C . LYS A 1 223 ? 7.106 -0.175 -5.367 1.00 96.00 223 LYS A C 1
ATOM 1744 O O . LYS A 1 223 ? 7.362 -0.972 -4.468 1.00 96.00 223 LYS A O 1
ATOM 1749 N N . LEU A 1 224 ? 8.045 0.270 -6.207 1.00 95.81 224 LEU A N 1
ATOM 1750 C CA . LEU A 1 224 ? 9.448 -0.139 -6.105 1.00 95.81 224 LEU A CA 1
ATOM 1751 C C . LEU A 1 224 ? 10.057 0.262 -4.754 1.00 95.81 224 LEU A C 1
ATOM 1753 O O . LEU A 1 224 ? 10.722 -0.553 -4.118 1.00 95.81 224 LEU A O 1
ATOM 1757 N N . ALA A 1 225 ? 9.805 1.487 -4.286 1.00 95.69 225 ALA A N 1
ATOM 1758 C CA . ALA A 1 225 ? 10.254 1.930 -2.968 1.00 95.69 225 ALA A CA 1
ATOM 1759 C C . ALA A 1 225 ? 9.658 1.079 -1.833 1.00 95.69 225 ALA A C 1
ATOM 1761 O O . ALA A 1 225 ? 10.385 0.704 -0.912 1.00 95.69 225 ALA A O 1
ATOM 1762 N N . CYS A 1 226 ? 8.375 0.713 -1.920 1.00 96.88 226 CYS A N 1
ATOM 1763 C CA . CYS A 1 226 ? 7.728 -0.195 -0.972 1.00 96.88 226 CYS A CA 1
ATOM 1764 C C 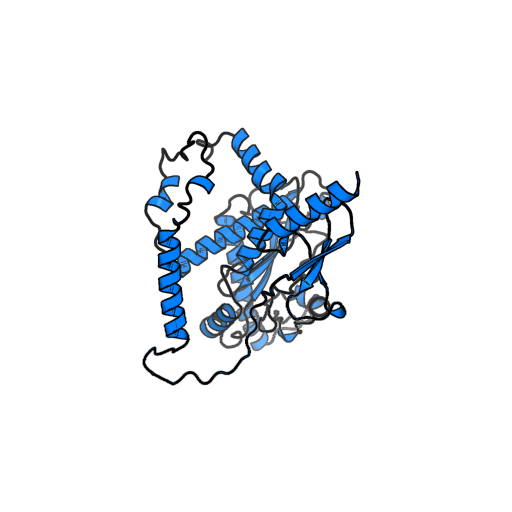. CYS A 1 226 ? 8.398 -1.576 -0.952 1.00 96.88 226 CYS A C 1
ATOM 1766 O O . CYS A 1 226 ? 8.753 -2.052 0.125 1.00 96.88 226 CYS A O 1
ATOM 1768 N N . VAL A 1 227 ? 8.642 -2.190 -2.117 1.00 97.00 227 VAL A N 1
ATOM 1769 C CA . VAL A 1 227 ? 9.322 -3.497 -2.211 1.00 97.00 227 VAL A CA 1
ATOM 1770 C C . VAL A 1 227 ? 10.728 -3.425 -1.624 1.00 97.00 227 VAL A C 1
ATOM 1772 O O . VAL A 1 227 ? 11.080 -4.242 -0.780 1.00 97.00 227 VAL A O 1
ATOM 1775 N N . LEU A 1 228 ? 11.526 -2.425 -2.001 1.00 95.81 228 LEU A N 1
ATOM 1776 C CA . LEU A 1 228 ? 12.888 -2.266 -1.481 1.00 95.81 228 LEU A CA 1
ATOM 1777 C C . LEU A 1 228 ? 12.905 -2.030 0.037 1.00 95.81 228 LEU A C 1
ATOM 1779 O O . LEU A 1 228 ? 13.763 -2.563 0.744 1.00 95.81 228 LEU A O 1
ATOM 1783 N N . ARG A 1 229 ? 11.938 -1.269 0.562 1.00 95.81 229 ARG A N 1
ATOM 1784 C CA . ARG A 1 229 ? 11.774 -1.069 2.006 1.00 95.81 229 ARG A CA 1
ATOM 1785 C C . ARG A 1 229 ? 11.362 -2.365 2.708 1.00 95.81 229 ARG A C 1
ATOM 1787 O O . ARG A 1 229 ? 11.893 -2.653 3.779 1.00 95.81 229 ARG A O 1
ATOM 1794 N N . ASN A 1 230 ? 10.478 -3.164 2.110 1.00 96.62 230 ASN A N 1
ATOM 1795 C CA . ASN A 1 230 ? 10.133 -4.490 2.622 1.00 96.62 230 ASN A CA 1
ATOM 1796 C C . ASN A 1 230 ? 11.346 -5.419 2.640 1.00 96.62 230 ASN A C 1
ATOM 1798 O O . ASN A 1 230 ? 11.583 -6.037 3.668 1.00 96.62 230 ASN A O 1
ATOM 1802 N N . VAL A 1 231 ? 12.156 -5.466 1.574 1.00 94.75 231 VAL A N 1
ATOM 1803 C CA . VAL A 1 231 ? 13.403 -6.255 1.544 1.00 94.75 231 VAL A CA 1
ATOM 1804 C C . VAL A 1 231 ? 14.318 -5.847 2.694 1.00 94.75 231 VAL A C 1
ATOM 1806 O O . VAL A 1 231 ? 14.765 -6.704 3.451 1.00 94.75 231 VAL A O 1
ATOM 1809 N N . LYS A 1 232 ? 14.544 -4.540 2.886 1.00 92.69 232 LYS A N 1
ATOM 1810 C CA . LYS A 1 232 ? 15.363 -4.037 3.997 1.00 92.69 232 LYS A CA 1
ATOM 1811 C C . LYS A 1 232 ? 14.826 -4.497 5.355 1.00 92.69 232 LYS A C 1
ATOM 1813 O O . LYS A 1 232 ? 15.601 -4.933 6.204 1.00 92.69 232 LYS A O 1
ATOM 1818 N N . LYS A 1 233 ? 13.509 -4.406 5.565 1.00 93.25 233 LYS A N 1
ATOM 1819 C CA . LYS A 1 233 ? 12.876 -4.840 6.815 1.00 93.25 233 LYS A CA 1
ATOM 1820 C C . LYS A 1 233 ? 12.935 -6.356 6.994 1.00 93.25 233 LYS A C 1
ATOM 1822 O O . LYS A 1 233 ? 13.206 -6.821 8.093 1.00 93.25 233 LYS A O 1
ATOM 1827 N N . PHE A 1 234 ? 12.724 -7.117 5.928 1.00 92.31 234 PHE A N 1
ATOM 1828 C CA . PHE A 1 234 ? 12.750 -8.574 5.940 1.00 92.31 234 PHE A CA 1
ATOM 1829 C C . PHE A 1 234 ? 14.146 -9.102 6.275 1.00 92.31 234 PHE A C 1
ATOM 1831 O O . PHE A 1 234 ? 14.279 -9.956 7.142 1.00 92.31 234 PHE A O 1
ATOM 1838 N N . VAL A 1 235 ? 15.190 -8.523 5.675 1.00 91.00 235 VAL A N 1
ATOM 1839 C CA . VAL A 1 235 ? 16.596 -8.806 6.007 1.00 91.00 235 VAL A CA 1
ATOM 1840 C C . VAL A 1 235 ? 16.888 -8.523 7.481 1.00 91.00 235 VAL A C 1
ATOM 1842 O O . VAL A 1 235 ? 17.538 -9.334 8.135 1.00 91.00 235 VAL A O 1
ATOM 1845 N N . ALA A 1 236 ? 16.379 -7.408 8.018 1.00 90.38 236 ALA A N 1
ATOM 1846 C CA . ALA A 1 236 ? 16.560 -7.055 9.424 1.00 90.38 236 ALA A CA 1
ATOM 1847 C C . ALA A 1 236 ? 15.832 -8.020 10.377 1.00 90.38 236 ALA A C 1
ATOM 1849 O O . ALA A 1 236 ? 16.411 -8.430 11.376 1.00 90.38 236 ALA A O 1
ATOM 1850 N N . ILE A 1 237 ? 14.591 -8.409 10.060 1.00 88.50 237 ILE A N 1
ATOM 1851 C CA . ILE A 1 237 ? 13.813 -9.378 10.854 1.00 88.50 237 ILE A CA 1
ATOM 1852 C C . ILE A 1 237 ? 14.450 -10.769 10.795 1.00 88.50 237 ILE A C 1
ATOM 1854 O O . ILE A 1 237 ? 14.538 -11.448 11.812 1.00 88.50 237 ILE A O 1
ATOM 1858 N N . GLY A 1 238 ? 14.895 -11.192 9.612 1.00 86.69 238 GLY A N 1
ATOM 1859 C CA . GLY A 1 238 ? 15.521 -12.494 9.395 1.00 86.69 238 GLY A CA 1
ATOM 1860 C C . GLY A 1 238 ? 16.986 -12.567 9.821 1.00 86.69 238 GLY A C 1
ATOM 1861 O O . GLY A 1 238 ? 17.602 -13.608 9.620 1.00 86.69 238 GLY A O 1
ATOM 1862 N N . CYS A 1 239 ? 17.555 -11.479 10.358 1.00 87.88 239 CYS A N 1
ATOM 1863 C CA . CYS A 1 239 ? 18.974 -11.368 10.705 1.00 87.88 239 CYS A CA 1
ATOM 1864 C C . CYS A 1 239 ? 19.903 -11.855 9.577 1.00 87.88 239 CYS A C 1
ATOM 1866 O O . CYS A 1 239 ? 20.915 -12.508 9.834 1.00 87.88 239 CYS A O 1
ATOM 1868 N N . VAL A 1 240 ? 19.545 -11.575 8.317 1.00 87.31 240 VAL A N 1
ATOM 1869 C CA . VAL A 1 240 ? 20.258 -12.127 7.160 1.00 87.31 240 VAL A CA 1
ATOM 1870 C C . VAL A 1 240 ? 21.645 -11.477 7.073 1.00 87.31 240 VAL A C 1
ATOM 1872 O O . VAL A 1 240 ? 21.732 -10.249 6.942 1.00 87.31 240 VAL A O 1
ATOM 1875 N N . PRO A 1 241 ? 22.739 -12.258 7.139 1.00 86.44 241 PRO A N 1
ATOM 1876 C CA . PRO A 1 241 ? 24.083 -11.705 7.104 1.00 86.44 241 PRO A CA 1
ATOM 1877 C C . PRO A 1 241 ? 24.363 -11.075 5.738 1.00 86.44 241 PRO A C 1
ATOM 1879 O O . PRO A 1 241 ? 24.072 -11.642 4.684 1.00 86.44 241 PRO A O 1
ATOM 1882 N N . THR A 1 242 ? 24.955 -9.882 5.748 1.00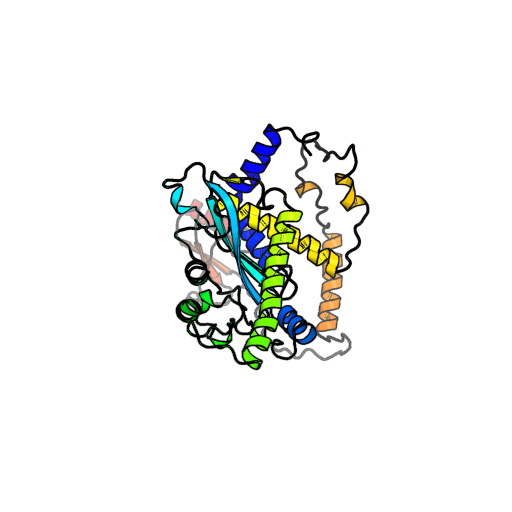 83.44 242 THR A N 1
ATOM 1883 C CA . THR A 1 242 ? 25.416 -9.243 4.512 1.00 83.44 242 THR A CA 1
ATOM 1884 C C . THR A 1 242 ? 26.778 -9.821 4.148 1.00 83.44 242 THR A C 1
ATOM 1886 O O . THR A 1 242 ? 27.764 -9.545 4.826 1.00 83.44 242 THR A O 1
ATOM 1889 N N . ALA A 1 243 ? 26.833 -10.634 3.092 1.00 83.06 243 ALA A N 1
ATOM 1890 C CA . ALA A 1 243 ? 28.093 -11.128 2.551 1.00 83.06 243 ALA A CA 1
ATOM 1891 C C . ALA A 1 243 ? 28.945 -9.978 1.991 1.00 83.06 243 ALA A C 1
ATOM 1893 O O . ALA A 1 243 ? 28.418 -8.982 1.492 1.00 83.06 243 ALA A O 1
ATOM 1894 N N . GLU A 1 244 ? 30.267 -10.141 2.027 1.00 80.69 244 GLU A N 1
ATOM 1895 C CA . GLU A 1 244 ? 31.225 -9.117 1.597 1.00 80.69 244 GLU A CA 1
ATOM 1896 C C . GLU A 1 244 ? 30.953 -8.641 0.159 1.00 80.69 244 GLU A C 1
ATOM 1898 O O . GLU A 1 244 ? 30.877 -7.439 -0.100 1.00 80.69 244 GLU A O 1
ATOM 1903 N N . HIS A 1 245 ? 30.664 -9.571 -0.756 1.00 79.69 245 HIS A N 1
ATOM 1904 C CA . HIS A 1 245 ? 30.398 -9.258 -2.160 1.00 79.69 245 HIS A CA 1
ATOM 1905 C C . HIS A 1 245 ? 29.120 -8.429 -2.389 1.00 79.69 245 HIS A C 1
ATOM 1907 O O . HIS A 1 245 ? 29.055 -7.665 -3.351 1.00 79.69 245 HIS A O 1
ATOM 1913 N N . HIS A 1 246 ? 28.129 -8.477 -1.487 1.00 79.75 246 HIS A N 1
ATOM 1914 C CA . HIS A 1 246 ? 26.947 -7.602 -1.559 1.00 79.75 246 HIS A CA 1
ATOM 1915 C C . HIS A 1 246 ? 27.294 -6.120 -1.354 1.00 79.75 246 HIS A C 1
ATOM 1917 O O . HIS A 1 246 ? 26.493 -5.246 -1.682 1.00 79.75 246 HIS A O 1
ATOM 1923 N N . THR A 1 247 ? 28.467 -5.825 -0.788 1.00 79.44 247 THR A N 1
ATOM 1924 C CA . THR A 1 247 ? 28.921 -4.460 -0.492 1.00 79.44 247 THR A CA 1
ATOM 1925 C C . THR A 1 247 ? 29.847 -3.888 -1.553 1.00 79.44 247 THR A C 1
ATOM 1927 O O . THR A 1 247 ? 30.161 -2.699 -1.497 1.00 79.44 247 THR A O 1
ATOM 1930 N N . PHE A 1 248 ? 30.245 -4.692 -2.546 1.00 74.69 248 PHE A N 1
ATOM 1931 C CA . PHE A 1 248 ? 31.196 -4.273 -3.575 1.00 74.69 248 PHE A CA 1
ATOM 1932 C C . PHE A 1 248 ? 30.742 -3.007 -4.300 1.00 74.69 248 PHE A C 1
ATOM 1934 O O . PHE A 1 248 ? 31.575 -2.150 -4.566 1.00 74.69 248 PHE A O 1
ATOM 1941 N N . TRP A 1 249 ? 29.432 -2.807 -4.488 1.00 70.25 249 TRP A N 1
ATOM 1942 C CA . TRP A 1 249 ? 28.885 -1.595 -5.111 1.00 70.25 249 TRP A CA 1
ATOM 1943 C C . TRP A 1 249 ? 29.184 -0.283 -4.376 1.00 70.25 249 TRP A C 1
ATOM 1945 O O . TRP A 1 249 ? 29.085 0.792 -4.968 1.00 70.25 249 TRP A O 1
ATOM 1955 N N . MET A 1 250 ? 29.550 -0.351 -3.095 1.00 73.38 250 MET A N 1
ATOM 1956 C CA . MET A 1 250 ? 29.914 0.812 -2.284 1.00 73.38 250 MET A CA 1
ATOM 1957 C C . MET A 1 250 ? 31.392 1.196 -2.422 1.00 73.38 250 MET A C 1
ATOM 1959 O O . MET A 1 250 ? 31.801 2.237 -1.905 1.00 73.38 250 MET A O 1
ATOM 1963 N N . GLN A 1 251 ? 32.204 0.373 -3.089 1.00 74.94 251 GLN A N 1
ATOM 1964 C CA . GLN A 1 251 ? 33.633 0.622 -3.218 1.00 74.94 251 GLN A CA 1
ATOM 1965 C C . GLN A 1 251 ? 33.915 1.775 -4.205 1.00 74.94 251 GLN A C 1
ATOM 1967 O O . GLN A 1 251 ? 33.227 1.898 -5.220 1.00 74.94 251 GLN A O 1
ATOM 1972 N N . PRO A 1 252 ? 34.947 2.615 -3.963 1.00 56.25 252 PRO A N 1
ATOM 1973 C CA . PRO A 1 252 ? 35.250 3.799 -4.784 1.00 56.25 252 PRO A CA 1
ATOM 1974 C C . PRO A 1 252 ? 35.536 3.542 -6.274 1.00 56.25 252 PRO A C 1
ATOM 1976 O O . PRO A 1 252 ? 35.537 4.495 -7.051 1.00 56.25 252 PRO A O 1
ATOM 1979 N N . ALA A 1 253 ? 35.779 2.287 -6.660 1.00 60.84 253 ALA A N 1
ATOM 1980 C CA . ALA A 1 253 ? 36.074 1.845 -8.024 1.00 60.84 253 ALA A CA 1
ATOM 1981 C C . ALA A 1 253 ? 35.157 0.695 -8.473 1.00 60.84 253 ALA A C 1
ATOM 1983 O O . ALA A 1 253 ? 35.537 -0.110 -9.320 1.00 60.84 253 ALA A O 1
ATOM 1984 N N . PHE A 1 254 ? 33.965 0.587 -7.882 1.00 54.44 254 PHE A N 1
ATOM 1985 C CA . PHE A 1 254 ? 32.987 -0.371 -8.364 1.00 54.44 254 PHE A CA 1
ATOM 1986 C C . PHE A 1 254 ? 32.495 0.040 -9.747 1.00 54.44 254 PHE A C 1
ATOM 1988 O O . PHE A 1 254 ? 31.779 1.033 -9.894 1.00 54.44 254 PHE A O 1
ATOM 1995 N N . ASP A 1 255 ? 32.868 -0.752 -10.740 1.00 53.06 255 ASP A N 1
ATOM 1996 C CA . ASP A 1 255 ? 32.313 -0.689 -12.078 1.00 53.06 255 ASP A CA 1
ATOM 1997 C C . ASP A 1 255 ? 31.694 -2.054 -12.376 1.00 53.06 255 ASP A C 1
ATOM 1999 O O . ASP A 1 255 ? 32.289 -3.095 -12.074 1.00 53.06 255 ASP A O 1
ATOM 2003 N N . TYR A 1 256 ? 30.487 -2.070 -12.943 1.00 51.84 256 TYR A N 1
ATOM 2004 C CA . TYR A 1 256 ? 29.989 -3.315 -13.515 1.00 51.84 256 TYR A CA 1
ATOM 2005 C C . TYR A 1 256 ? 30.916 -3.619 -14.681 1.00 51.84 256 TYR A C 1
ATOM 2007 O O . TYR A 1 256 ? 31.105 -2.754 -15.534 1.00 51.84 256 TYR A O 1
ATOM 2015 N N . SER A 1 257 ? 31.521 -4.808 -14.724 1.00 47.31 257 SER A N 1
ATOM 2016 C CA . SER A 1 257 ? 32.316 -5.199 -15.882 1.00 47.31 257 SER A CA 1
ATOM 2017 C C . SER A 1 257 ? 31.449 -5.011 -17.127 1.00 47.31 257 SER A C 1
ATOM 2019 O O . SER A 1 257 ? 30.527 -5.795 -17.359 1.00 47.31 257 SER A O 1
ATOM 2021 N N . ASN A 1 258 ? 31.734 -3.981 -17.927 1.00 42.03 258 ASN A N 1
ATOM 2022 C CA . ASN A 1 258 ? 31.240 -3.866 -19.293 1.00 42.03 258 ASN A CA 1
ATOM 2023 C C . ASN A 1 258 ? 32.018 -4.897 -20.106 1.00 42.03 258 ASN A C 1
ATOM 2025 O O . ASN A 1 258 ? 32.860 -4.566 -20.940 1.00 42.03 258 ASN A O 1
ATOM 2029 N N . GLY A 1 259 ? 31.780 -6.169 -19.786 1.00 43.62 259 GLY A N 1
ATOM 2030 C CA . GLY A 1 259 ? 32.170 -7.277 -20.616 1.00 43.62 259 GLY A CA 1
ATOM 2031 C C . GLY A 1 259 ? 31.551 -6.997 -21.968 1.00 43.62 259 GLY A C 1
ATOM 2032 O O . GLY A 1 259 ? 30.329 -6.911 -22.102 1.00 43.62 259 GLY A O 1
ATOM 2033 N N . SER A 1 260 ? 32.407 -6.784 -22.957 1.00 49.19 260 SER A N 1
ATOM 2034 C CA . SER A 1 260 ? 32.068 -7.033 -24.346 1.00 49.19 260 SER A CA 1
ATOM 2035 C C . SER A 1 260 ? 31.117 -8.233 -24.412 1.00 49.19 260 SER A C 1
ATOM 2037 O O . SER A 1 260 ? 31.511 -9.347 -24.076 1.00 49.19 260 SER A O 1
ATOM 2039 N N . SER A 1 261 ? 29.868 -7.965 -24.792 1.00 49.94 261 SER A N 1
ATOM 2040 C CA . SER A 1 261 ? 28.840 -8.957 -25.115 1.00 49.94 261 SER A CA 1
ATOM 2041 C C . SER A 1 261 ? 28.521 -9.989 -24.022 1.00 49.94 261 SER A C 1
ATOM 2043 O O . SER A 1 261 ? 28.535 -11.185 -24.290 1.00 49.94 261 SER A O 1
ATOM 2045 N N . GLY A 1 262 ? 28.184 -9.534 -22.814 1.00 42.91 262 GLY A N 1
ATOM 2046 C CA . GLY A 1 262 ? 27.564 -10.381 -21.794 1.00 42.91 262 GLY A CA 1
ATOM 2047 C C . GLY A 1 262 ? 26.439 -9.636 -21.089 1.00 42.91 262 GLY A C 1
ATOM 2048 O O . GLY A 1 262 ? 26.676 -8.719 -20.307 1.00 42.91 262 GLY A O 1
ATOM 2049 N N . SER A 1 263 ? 25.200 -9.998 -21.386 1.00 43.09 263 SER A N 1
ATOM 2050 C CA . SER A 1 263 ? 24.030 -9.614 -20.606 1.00 43.09 263 SER A CA 1
ATOM 2051 C C . SER A 1 263 ? 24.220 -10.097 -19.158 1.00 43.09 263 SER A C 1
ATOM 2053 O O . SER A 1 263 ? 24.804 -11.149 -18.944 1.00 43.09 263 SER A O 1
ATOM 2055 N N . VAL A 1 264 ? 23.696 -9.414 -18.132 1.00 41.84 264 VAL A N 1
ATOM 2056 C CA . VAL A 1 264 ? 23.708 -9.939 -16.737 1.00 41.84 264 VAL A CA 1
ATOM 2057 C C . VAL A 1 264 ? 23.022 -11.318 -16.629 1.00 41.84 264 VAL A C 1
ATOM 2059 O O . VAL A 1 264 ? 23.260 -12.072 -15.690 1.00 41.84 264 VAL A O 1
ATOM 2062 N N . TYR A 1 265 ? 22.222 -11.680 -17.632 1.00 45.12 265 TYR A N 1
ATOM 2063 C CA . TYR A 1 265 ? 21.633 -13.006 -17.803 1.00 45.12 265 TYR A CA 1
ATOM 2064 C C . TYR A 1 265 ? 22.638 -14.090 -18.249 1.00 45.12 265 TYR A C 1
ATOM 2066 O O . TYR A 1 265 ? 22.333 -15.266 -18.097 1.00 45.12 265 TYR A O 1
ATOM 2074 N N . ASP A 1 266 ? 23.824 -13.720 -18.741 1.00 43.34 266 ASP A N 1
ATOM 2075 C CA . ASP A 1 266 ? 24.871 -14.643 -19.211 1.00 43.34 266 ASP A CA 1
ATOM 2076 C C . ASP A 1 266 ? 25.820 -15.090 -18.081 1.00 43.34 266 ASP A C 1
ATOM 2078 O O . ASP A 1 266 ? 26.571 -16.046 -18.246 1.00 43.34 266 ASP A O 1
ATOM 2082 N N . VAL A 1 267 ? 25.777 -14.423 -16.918 1.00 45.56 267 VAL A N 1
ATOM 2083 C CA . VAL A 1 267 ? 26.574 -14.770 -15.718 1.00 45.56 267 VAL A CA 1
ATOM 2084 C C . VAL A 1 267 ? 25.772 -15.630 -14.733 1.00 45.56 267 VAL A C 1
ATOM 2086 O O . VAL A 1 267 ? 26.274 -16.041 -13.687 1.00 45.56 267 VAL A O 1
ATOM 2089 N N . VAL A 1 268 ? 24.518 -15.958 -15.058 1.00 43.72 268 VAL A N 1
ATOM 2090 C CA . VAL A 1 268 ? 23.828 -17.043 -14.365 1.00 43.72 268 VAL A CA 1
ATOM 2091 C C . VAL A 1 268 ? 24.545 -18.317 -14.788 1.00 43.72 268 VAL A C 1
ATOM 2093 O O . VAL A 1 268 ? 24.389 -18.762 -15.924 1.00 43.72 268 VAL A O 1
ATOM 2096 N N . HIS A 1 269 ? 25.346 -18.897 -13.893 1.00 53.50 269 HIS A N 1
ATOM 2097 C CA . HIS A 1 269 ? 25.779 -20.278 -14.048 1.00 53.50 269 HIS A CA 1
ATOM 2098 C C . HIS A 1 269 ? 24.500 -21.118 -14.034 1.00 53.50 269 HIS A C 1
ATOM 2100 O O . HIS A 1 269 ? 23.965 -21.457 -12.981 1.00 53.50 269 HIS A O 1
ATOM 2106 N N . ALA A 1 270 ? 23.923 -21.339 -15.216 1.00 51.84 270 ALA A N 1
ATOM 2107 C CA . ALA A 1 270 ? 22.836 -22.275 -15.374 1.00 51.84 270 ALA A CA 1
ATOM 2108 C C . ALA A 1 270 ? 23.411 -23.617 -14.924 1.00 51.84 270 ALA A C 1
ATOM 2110 O O . ALA A 1 270 ? 24.437 -24.020 -15.489 1.00 51.84 270 ALA A O 1
ATOM 2111 N N . PRO A 1 271 ? 22.821 -24.258 -13.900 1.00 58.59 271 PRO A N 1
ATOM 2112 C CA . PRO A 1 271 ? 23.376 -25.487 -13.388 1.00 58.59 271 PRO A CA 1
ATOM 2113 C C . PRO A 1 271 ? 23.496 -26.462 -14.547 1.00 58.59 271 PRO A C 1
ATOM 2115 O O . PRO A 1 271 ? 22.572 -26.595 -15.368 1.00 58.59 271 PRO A O 1
ATOM 2118 N N . ASN A 1 272 ? 24.679 -27.051 -14.675 1.00 75.75 272 ASN A N 1
ATOM 2119 C CA . ASN A 1 272 ? 24.943 -27.971 -15.765 1.00 75.75 272 ASN A CA 1
ATOM 2120 C C . ASN A 1 272 ? 24.038 -29.207 -15.609 1.00 75.75 272 ASN A C 1
ATOM 2122 O O . ASN A 1 272 ? 23.438 -29.436 -14.559 1.00 75.75 272 ASN A O 1
ATOM 2126 N N . VAL A 1 273 ? 23.901 -30.005 -16.670 1.00 76.50 273 VAL A N 1
ATOM 2127 C CA . VAL A 1 273 ? 22.992 -31.165 -16.653 1.00 76.50 273 VAL A CA 1
ATOM 2128 C C . VAL A 1 273 ? 23.293 -32.099 -15.476 1.00 76.50 273 VAL A C 1
ATOM 2130 O O . VAL A 1 273 ? 22.354 -32.577 -14.854 1.00 76.50 273 VAL A O 1
ATOM 2133 N N . ARG A 1 274 ? 24.567 -32.265 -15.095 1.00 79.50 274 ARG A N 1
ATOM 2134 C CA . ARG A 1 274 ? 24.951 -33.102 -13.950 1.00 79.50 274 ARG A CA 1
ATOM 2135 C C . ARG A 1 274 ? 24.489 -32.517 -12.623 1.00 79.50 274 ARG A C 1
ATOM 2137 O O . ARG A 1 274 ? 23.986 -33.258 -11.796 1.00 79.50 274 ARG A O 1
ATOM 2144 N N . GLU A 1 275 ? 24.622 -31.207 -12.427 1.00 77.25 275 GLU A N 1
ATOM 2145 C CA . GLU A 1 275 ? 24.112 -30.529 -11.226 1.00 77.25 275 GLU A CA 1
ATOM 2146 C C . GLU A 1 275 ? 22.590 -30.678 -11.127 1.00 77.25 275 GLU A C 1
ATOM 2148 O O . GLU A 1 275 ? 22.073 -31.023 -10.070 1.00 77.25 275 GLU A O 1
ATOM 2153 N N . LYS A 1 276 ? 21.870 -30.540 -12.249 1.00 81.00 276 LYS A N 1
ATOM 2154 C CA . LYS A 1 276 ? 20.419 -30.783 -12.284 1.00 81.00 276 LYS A CA 1
ATOM 2155 C C . LYS A 1 276 ? 20.038 -32.241 -12.028 1.00 81.00 276 LYS A C 1
ATOM 2157 O O . LYS A 1 276 ? 19.023 -32.487 -11.386 1.00 81.00 276 LYS A O 1
ATOM 2162 N N . GLU A 1 277 ? 20.805 -33.199 -12.541 1.00 85.00 277 GLU A N 1
ATOM 2163 C CA . GLU A 1 277 ? 20.609 -34.630 -12.276 1.00 85.00 277 GLU A CA 1
ATOM 2164 C C . GLU A 1 277 ? 20.846 -34.956 -10.801 1.00 85.00 277 GLU A C 1
ATOM 2166 O O . GLU A 1 277 ? 20.088 -35.720 -10.210 1.00 85.00 277 GLU A O 1
ATOM 2171 N N . GLN A 1 278 ? 21.859 -34.341 -10.195 1.00 86.44 278 GLN A N 1
ATOM 2172 C CA . GLN A 1 278 ? 22.192 -34.522 -8.789 1.00 86.44 278 GLN A CA 1
ATOM 2173 C C . GLN A 1 278 ? 21.105 -33.924 -7.885 1.00 86.44 278 GLN A C 1
ATOM 2175 O O . GLN A 1 278 ? 20.625 -34.599 -6.978 1.00 86.44 278 GLN A O 1
ATOM 2180 N N . ASP A 1 279 ? 20.626 -32.718 -8.201 1.00 86.31 279 ASP A N 1
ATOM 2181 C CA . ASP A 1 279 ? 19.472 -32.106 -7.533 1.00 86.31 279 ASP A CA 1
ATOM 2182 C C . ASP A 1 279 ? 18.203 -32.959 -7.696 1.00 86.31 279 ASP A C 1
ATOM 2184 O O . ASP A 1 279 ? 17.433 -33.123 -6.749 1.00 86.31 279 ASP A O 1
ATOM 2188 N N . ALA A 1 280 ? 17.984 -33.539 -8.882 1.00 87.19 280 ALA A N 1
ATOM 2189 C CA . ALA A 1 280 ? 16.854 -34.427 -9.136 1.00 87.19 280 ALA A CA 1
ATOM 2190 C C . ALA A 1 280 ? 16.936 -35.725 -8.317 1.00 87.19 280 ALA A C 1
ATOM 2192 O O . ALA A 1 280 ? 15.916 -36.164 -7.791 1.00 87.19 280 ALA A O 1
ATOM 2193 N N . GLN A 1 281 ? 18.126 -36.316 -8.166 1.00 90.56 281 GLN A N 1
ATOM 2194 C CA . GLN A 1 281 ? 18.348 -37.497 -7.322 1.00 90.56 281 GLN A CA 1
ATOM 2195 C C . GLN A 1 281 ? 18.063 -37.190 -5.850 1.00 90.56 281 GLN A C 1
ATOM 2197 O O . GLN A 1 281 ? 17.299 -37.912 -5.212 1.00 90.56 281 GLN A O 1
ATOM 2202 N N . VAL A 1 282 ? 18.594 -36.075 -5.339 1.00 92.69 282 VAL A N 1
ATOM 2203 C CA . VAL A 1 282 ? 18.329 -35.617 -3.967 1.00 92.69 282 VAL A CA 1
ATOM 2204 C C . VAL A 1 282 ? 16.832 -35.395 -3.754 1.00 92.69 282 VAL A C 1
ATOM 2206 O O . VAL A 1 282 ? 16.268 -35.820 -2.746 1.00 92.69 282 VAL A O 1
ATOM 2209 N N . LEU A 1 283 ? 16.156 -34.756 -4.711 1.00 89.12 283 LEU A N 1
ATOM 2210 C CA . LEU A 1 283 ? 14.723 -34.507 -4.605 1.00 89.12 283 LEU A CA 1
ATOM 2211 C C . LEU A 1 283 ? 13.911 -35.808 -4.658 1.00 89.12 283 LEU A C 1
ATOM 2213 O O . LEU A 1 283 ? 12.942 -35.933 -3.914 1.00 89.12 283 LEU A O 1
ATOM 2217 N N . GLN A 1 284 ? 14.313 -36.784 -5.476 1.00 87.88 284 GLN A N 1
ATOM 2218 C CA . GLN A 1 284 ? 13.691 -38.110 -5.505 1.00 87.88 284 GLN A CA 1
ATOM 2219 C C . GLN A 1 284 ? 13.870 -38.857 -4.182 1.00 87.88 284 GLN A C 1
ATOM 2221 O O . GLN A 1 284 ? 12.921 -39.481 -3.718 1.00 87.88 284 GLN A O 1
ATOM 2226 N N . GLU A 1 285 ? 15.040 -38.785 -3.546 1.00 88.50 285 GLU A N 1
ATOM 2227 C CA . GLU A 1 285 ? 15.259 -39.376 -2.220 1.00 88.50 285 GLU A CA 1
ATOM 2228 C C . GLU A 1 285 ? 14.374 -38.722 -1.158 1.00 88.50 285 GLU A C 1
ATOM 2230 O O . GLU A 1 285 ? 13.709 -39.419 -0.393 1.00 88.50 285 GLU A O 1
ATOM 2235 N N . LEU A 1 286 ? 14.290 -37.388 -1.153 1.00 84.81 286 LEU A N 1
ATOM 2236 C CA . LEU A 1 286 ? 13.400 -36.653 -0.253 1.00 84.81 286 LEU A CA 1
ATOM 2237 C C . LEU A 1 286 ? 11.928 -37.006 -0.492 1.00 84.81 286 LEU A C 1
ATOM 2239 O O . LEU A 1 286 ? 11.173 -37.166 0.463 1.00 84.81 286 LEU A O 1
ATOM 2243 N N . GLN A 1 287 ? 11.518 -37.147 -1.753 1.00 86.00 287 GLN A N 1
ATOM 2244 C CA . GLN A 1 287 ? 10.164 -37.557 -2.125 1.00 86.00 287 GLN A CA 1
ATOM 2245 C C . GLN A 1 287 ? 9.873 -38.998 -1.702 1.00 86.00 287 GLN A C 1
ATOM 2247 O O . GLN A 1 287 ? 8.804 -39.255 -1.158 1.00 86.00 287 GLN A O 1
ATOM 2252 N N . ARG A 1 288 ? 10.815 -39.928 -1.891 1.00 81.44 288 ARG A N 1
ATOM 2253 C CA . ARG A 1 288 ? 10.694 -41.322 -1.433 1.00 81.44 288 ARG A CA 1
ATOM 2254 C C . ARG A 1 288 ? 10.588 -41.404 0.086 1.00 81.44 288 ARG A C 1
ATOM 2256 O O . ARG A 1 288 ? 9.699 -42.084 0.590 1.00 81.44 288 ARG A O 1
ATOM 2263 N N . GLY A 1 289 ? 11.431 -40.655 0.797 1.00 80.81 289 GLY A N 1
ATOM 2264 C CA . GLY A 1 289 ? 11.372 -40.540 2.252 1.00 80.81 289 GLY A CA 1
ATOM 2265 C C . GLY A 1 289 ? 10.056 -39.925 2.734 1.00 80.81 289 GLY A C 1
ATOM 2266 O O . GLY A 1 289 ? 9.454 -40.423 3.679 1.00 80.81 289 GLY A O 1
ATOM 2267 N N . PHE A 1 290 ? 9.556 -38.889 2.053 1.00 76.12 290 PHE A N 1
ATOM 2268 C CA . PHE A 1 290 ? 8.254 -38.286 2.351 1.00 76.12 290 PHE A CA 1
ATOM 2269 C C . PHE A 1 290 ? 7.089 -39.258 2.116 1.00 76.12 290 PHE A C 1
ATOM 2271 O O . PHE A 1 290 ? 6.166 -39.321 2.925 1.00 76.12 290 PHE A O 1
ATOM 2278 N N . LEU A 1 291 ? 7.142 -40.034 1.033 1.00 78.62 291 LEU A N 1
ATOM 2279 C CA . LEU A 1 291 ? 6.128 -41.029 0.685 1.00 78.62 291 LEU A CA 1
ATOM 2280 C C . LEU A 1 291 ? 6.212 -42.307 1.533 1.00 78.62 291 LEU A C 1
ATOM 2282 O O . LEU A 1 291 ? 5.358 -43.171 1.376 1.00 78.62 291 LEU A O 1
ATOM 2286 N N . SER A 1 292 ? 7.182 -42.417 2.452 1.00 67.50 292 SER A N 1
ATOM 2287 C CA . SER A 1 292 ? 7.365 -43.588 3.327 1.00 67.50 292 SER A CA 1
ATOM 2288 C C . SER A 1 292 ? 7.461 -44.912 2.552 1.00 67.50 292 SER A C 1
ATOM 2290 O O . SER A 1 292 ? 6.984 -45.944 3.014 1.00 67.50 292 SER A O 1
ATOM 2292 N N . LEU A 1 293 ? 8.050 -44.883 1.352 1.00 58.12 293 LEU A N 1
ATOM 2293 C CA . LEU A 1 293 ? 8.292 -46.083 0.552 1.00 58.12 293 LEU A CA 1
ATOM 2294 C C . LEU A 1 293 ? 9.585 -46.743 1.045 1.00 58.12 293 LEU A C 1
ATOM 2296 O O . LEU A 1 293 ? 10.663 -46.494 0.503 1.00 58.12 293 LEU A O 1
ATOM 2300 N N . ASP A 1 294 ? 9.474 -47.556 2.095 1.00 53.53 294 ASP A N 1
ATOM 2301 C CA . ASP A 1 294 ? 10.523 -48.504 2.469 1.00 53.53 294 ASP A CA 1
ATOM 2302 C C . ASP A 1 294 ? 10.645 -49.558 1.355 1.00 53.53 294 ASP A C 1
ATOM 2304 O O . ASP A 1 294 ? 9.745 -50.361 1.121 1.00 53.53 294 ASP A O 1
ATOM 2308 N N . LEU A 1 295 ? 11.767 -49.543 0.632 1.00 53.25 295 LEU A N 1
ATOM 2309 C CA . LEU A 1 295 ? 12.112 -50.538 -0.389 1.00 53.25 295 LEU A CA 1
ATOM 2310 C C . LEU A 1 295 ? 12.643 -51.817 0.272 1.00 53.25 295 LEU A C 1
ATOM 2312 O O . LEU A 1 295 ? 13.805 -52.165 0.082 1.00 53.25 295 LEU A O 1
ATOM 2316 N N . ASN A 1 296 ? 11.828 -52.478 1.092 1.00 52.62 296 ASN A N 1
ATOM 2317 C CA . ASN A 1 296 ? 12.212 -53.732 1.744 1.00 52.62 296 ASN A CA 1
ATOM 2318 C C . ASN A 1 296 ? 11.040 -54.698 1.962 1.00 52.62 296 ASN A C 1
ATOM 2320 O O . ASN A 1 296 ? 11.025 -55.423 2.949 1.00 52.62 296 ASN A O 1
ATOM 2324 N N . ASP A 1 297 ? 10.103 -54.765 1.017 1.00 43.56 297 ASP A N 1
ATOM 2325 C CA . ASP A 1 297 ? 9.209 -55.916 0.917 1.00 43.56 297 ASP A CA 1
ATOM 2326 C C . ASP A 1 297 ? 9.221 -56.465 -0.513 1.00 43.56 297 ASP A C 1
ATOM 2328 O O . ASP A 1 297 ? 8.709 -55.851 -1.451 1.00 43.56 297 ASP A O 1
ATOM 2332 N N . ASP A 1 298 ? 9.820 -57.651 -0.651 1.00 52.88 298 ASP A N 1
ATOM 2333 C CA . ASP A 1 298 ? 9.585 -58.611 -1.730 1.00 52.88 298 ASP A CA 1
ATOM 2334 C C . ASP A 1 298 ? 8.110 -59.063 -1.690 1.00 52.88 298 ASP A C 1
ATOM 2336 O O . ASP A 1 298 ? 7.783 -60.184 -1.292 1.00 52.88 298 ASP A O 1
ATOM 2340 N N . LEU A 1 299 ? 7.192 -58.174 -2.071 1.00 39.47 299 LEU A N 1
ATOM 2341 C CA . LEU A 1 299 ? 5.784 -58.503 -2.266 1.00 39.47 299 LEU A CA 1
ATOM 2342 C C . LEU A 1 299 ? 5.550 -58.897 -3.733 1.00 39.47 299 LEU A C 1
ATOM 2344 O O . LEU A 1 299 ? 5.988 -58.175 -4.634 1.00 39.47 299 LEU A O 1
ATOM 2348 N N . PRO A 1 300 ? 4.891 -60.043 -4.001 1.00 42.91 300 PRO A N 1
ATOM 2349 C CA . PRO A 1 300 ? 4.609 -60.477 -5.360 1.00 42.91 300 PRO A CA 1
ATOM 2350 C C . PRO A 1 300 ? 3.740 -59.435 -6.059 1.00 42.91 300 PRO A C 1
ATOM 2352 O O . PRO A 1 300 ? 2.759 -58.957 -5.493 1.00 42.91 300 PRO A O 1
ATOM 2355 N N . LEU A 1 301 ? 4.110 -59.115 -7.298 1.00 39.84 301 LEU A N 1
ATOM 2356 C CA . LEU A 1 301 ? 3.304 -58.324 -8.217 1.00 39.84 301 LEU A CA 1
ATOM 2357 C C . LEU A 1 301 ? 1.967 -59.041 -8.452 1.00 39.84 301 LEU A C 1
ATOM 2359 O O . LEU A 1 301 ? 1.895 -59.973 -9.252 1.00 39.84 301 LEU A O 1
ATOM 2363 N N . GLU A 1 302 ? 0.923 -58.612 -7.747 1.00 40.78 302 GLU A N 1
ATOM 2364 C CA . GLU A 1 302 ? -0.443 -58.747 -8.238 1.00 40.78 302 GLU A CA 1
ATOM 2365 C C . GLU A 1 302 ? -0.678 -57.603 -9.231 1.00 40.78 302 GLU A C 1
ATOM 2367 O O . GLU A 1 302 ? -0.486 -56.426 -8.919 1.00 40.78 302 GLU A O 1
ATOM 2372 N N . GLU A 1 303 ? -0.989 -57.984 -10.468 1.00 46.44 303 GLU A N 1
ATOM 2373 C CA . GLU A 1 303 ? -1.420 -57.089 -11.532 1.00 46.44 303 GLU A CA 1
ATOM 2374 C C . GLU A 1 303 ? -2.722 -56.405 -11.107 1.00 46.44 303 GLU A C 1
ATOM 2376 O O . GLU A 1 303 ? -3.738 -57.075 -10.942 1.00 46.44 303 GLU A O 1
ATOM 2381 N N . ASP A 1 304 ? -2.698 -55.079 -10.977 1.00 34.47 304 ASP A N 1
ATOM 2382 C CA . ASP A 1 304 ? -3.903 -54.272 -11.141 1.00 34.47 304 ASP A CA 1
ATOM 2383 C C . ASP A 1 304 ? -3.576 -53.068 -12.037 1.00 34.47 304 ASP A C 1
ATOM 2385 O O . ASP A 1 304 ? -2.808 -52.158 -11.702 1.00 34.47 304 ASP A O 1
ATOM 2389 N N . GLU A 1 305 ? -4.127 -53.143 -13.246 1.00 49.38 305 GLU A N 1
ATOM 2390 C CA . GLU A 1 305 ? -4.232 -52.075 -14.228 1.00 49.38 305 GLU A CA 1
ATOM 2391 C C . GLU A 1 305 ? -5.079 -50.934 -13.649 1.00 49.38 305 GLU A C 1
ATOM 2393 O O . GLU A 1 305 ? -6.252 -51.145 -13.384 1.00 49.38 305 GLU A O 1
ATOM 2398 N N . GLU A 1 306 ? -4.520 -49.727 -13.491 1.00 47.12 306 GLU A N 1
ATOM 2399 C CA . GLU A 1 306 ? -5.190 -48.435 -13.767 1.00 47.12 306 GLU A CA 1
ATOM 2400 C C . GLU A 1 306 ? -4.377 -47.250 -13.215 1.00 47.12 306 GLU A C 1
ATOM 2402 O O . GLU A 1 306 ? -4.608 -46.750 -12.118 1.00 47.12 306 GLU A O 1
ATOM 2407 N N . LEU A 1 307 ? -3.448 -46.722 -14.020 1.00 35.38 307 LEU A N 1
ATOM 2408 C CA . LEU A 1 307 ? -3.150 -45.284 -14.036 1.00 35.38 307 LEU A CA 1
ATOM 2409 C C . LEU A 1 307 ? -2.504 -44.919 -15.375 1.00 35.38 307 LEU A C 1
ATOM 2411 O O . LEU A 1 307 ? -1.316 -45.115 -15.621 1.00 35.38 307 LEU A O 1
ATOM 2415 N N . ALA A 1 308 ? -3.379 -44.442 -16.258 1.00 36.84 308 ALA A N 1
ATOM 2416 C CA . ALA A 1 308 ? -3.175 -44.135 -17.662 1.00 36.84 308 ALA A CA 1
ATOM 2417 C C . ALA A 1 308 ? -1.892 -43.342 -17.961 1.00 36.84 308 ALA A C 1
ATOM 2419 O O . ALA A 1 308 ? -1.734 -42.178 -17.594 1.00 36.84 308 ALA A O 1
ATOM 2420 N N . SER A 1 309 ? -1.015 -43.971 -18.740 1.00 45.94 309 SER A N 1
ATOM 2421 C CA . SER A 1 309 ? -0.105 -43.275 -19.641 1.00 45.94 309 SER A CA 1
ATOM 2422 C C . SER A 1 309 ? -0.946 -42.597 -20.732 1.00 45.94 309 SER A C 1
ATOM 2424 O O . SER A 1 309 ? -1.569 -43.283 -21.536 1.00 45.94 309 SER A O 1
ATOM 2426 N N . ASP A 1 310 ? -0.934 -41.263 -20.796 1.00 60.50 310 ASP A N 1
ATOM 2427 C CA . ASP A 1 310 ? -1.597 -40.440 -21.834 1.00 60.50 310 ASP A CA 1
ATOM 2428 C C . ASP A 1 310 ? -0.993 -40.605 -23.257 1.00 60.50 310 ASP A C 1
ATOM 2430 O O . ASP A 1 310 ? -1.234 -39.791 -24.150 1.00 60.50 310 ASP A O 1
ATOM 2434 N N . HIS A 1 311 ? -0.200 -41.654 -23.489 1.00 73.12 311 HIS A N 1
ATOM 2435 C CA . HIS A 1 311 ? 0.423 -41.964 -24.775 1.00 73.12 311 HIS A CA 1
ATOM 2436 C C . HIS A 1 311 ? -0.282 -43.162 -25.409 1.00 73.12 311 HIS A C 1
ATOM 2438 O O . HIS A 1 311 ? -0.357 -44.238 -24.818 1.00 73.12 311 HIS A O 1
ATOM 2444 N N . TYR A 1 312 ? -0.765 -42.970 -26.634 1.00 80.62 312 TYR A N 1
ATOM 2445 C CA . TYR A 1 312 ? -1.428 -43.995 -27.435 1.00 80.62 312 TYR A CA 1
ATOM 2446 C C . TYR A 1 312 ? -0.648 -44.196 -28.734 1.00 80.62 312 TYR A C 1
ATOM 2448 O O . TYR A 1 312 ? -0.182 -43.232 -29.345 1.00 80.62 312 TYR A O 1
ATOM 2456 N N . GLU A 1 313 ? -0.510 -45.445 -29.175 1.00 86.00 313 GLU A N 1
ATOM 2457 C CA . GLU A 1 313 ? 0.214 -45.764 -30.403 1.00 86.00 313 GLU A CA 1
ATOM 2458 C C . GLU A 1 313 ? -0.619 -45.408 -31.646 1.00 86.00 313 GLU A C 1
ATOM 2460 O O . GLU A 1 313 ? -1.802 -45.751 -31.773 1.00 86.00 313 GLU A O 1
ATOM 2465 N N . VAL A 1 314 ? 0.010 -44.693 -32.580 1.00 87.44 314 VAL A N 1
ATOM 2466 C CA . VAL A 1 314 ? -0.612 -44.258 -33.832 1.00 87.44 314 VAL A CA 1
ATOM 2467 C C . VAL A 1 314 ? -0.436 -45.331 -34.902 1.00 87.44 314 VAL A C 1
ATOM 2469 O O . VAL A 1 314 ? 0.683 -45.668 -35.267 1.00 87.44 314 VAL A O 1
ATOM 2472 N N . GLU A 1 315 ? -1.544 -45.806 -35.469 1.00 88.69 315 GLU A N 1
ATOM 2473 C CA . GLU A 1 315 ? -1.545 -46.765 -36.577 1.00 88.69 315 GLU A CA 1
ATOM 2474 C C . GLU A 1 315 ? -1.263 -46.059 -37.910 1.00 88.69 315 GLU A C 1
ATOM 2476 O O . GLU A 1 315 ? -0.386 -46.457 -38.672 1.00 88.69 315 GLU A O 1
ATOM 2481 N N . ALA A 1 316 ? -2.004 -44.984 -38.204 1.00 86.44 316 ALA A N 1
ATOM 2482 C CA . ALA A 1 316 ? -1.848 -44.227 -39.443 1.00 86.44 316 ALA A CA 1
ATOM 2483 C C . ALA A 1 316 ? -2.478 -42.829 -39.366 1.00 86.44 316 ALA A C 1
ATOM 2485 O O . ALA A 1 316 ? -3.425 -42.581 -38.618 1.00 86.44 316 ALA A O 1
ATOM 2486 N N . ILE A 1 317 ? -2.009 -41.919 -40.224 1.00 90.00 317 ILE A N 1
ATOM 2487 C CA . ILE A 1 317 ? -2.708 -40.661 -40.515 1.00 90.00 317 ILE A CA 1
ATOM 2488 C C . ILE A 1 317 ? -3.618 -40.887 -41.725 1.00 90.00 317 ILE A C 1
ATOM 2490 O O . ILE A 1 317 ? -3.142 -41.118 -42.837 1.00 90.00 317 ILE A O 1
ATOM 2494 N N . VAL A 1 318 ? -4.930 -40.786 -41.519 1.00 90.00 318 VAL A N 1
ATOM 2495 C CA . VAL A 1 318 ? -5.948 -41.104 -42.538 1.00 90.00 318 VAL A CA 1
ATOM 2496 C C . VAL A 1 318 ? -6.532 -39.865 -43.222 1.00 90.00 318 VAL A C 1
ATOM 2498 O O . VAL A 1 318 ? -7.175 -39.969 -44.264 1.00 90.00 318 VAL A O 1
ATOM 2501 N N . GLY A 1 319 ? -6.294 -38.671 -42.675 1.00 86.38 319 GLY A N 1
ATOM 2502 C CA . GLY A 1 319 ? -6.875 -37.434 -43.195 1.00 86.38 319 GLY A CA 1
ATOM 2503 C C . GLY A 1 319 ? -6.144 -36.178 -42.737 1.00 86.38 319 GLY A C 1
ATOM 2504 O O . GLY A 1 319 ? -5.340 -36.203 -41.811 1.00 86.38 319 GLY A O 1
ATOM 2505 N N . HIS A 1 320 ? -6.387 -35.060 -43.424 1.00 92.06 320 HIS A N 1
ATOM 2506 C CA . HIS A 1 320 ? -5.926 -33.743 -42.979 1.00 92.06 320 HIS A CA 1
ATOM 2507 C C . HIS A 1 320 ? -6.957 -32.652 -43.275 1.00 92.06 320 HIS A C 1
ATOM 2509 O O . HIS A 1 320 ? -7.673 -32.736 -44.273 1.00 92.06 320 HIS A O 1
ATOM 2515 N N . ARG A 1 321 ? -6.995 -31.603 -42.447 1.00 87.81 321 ARG A N 1
ATOM 2516 C CA . ARG A 1 321 ? -7.842 -30.418 -42.661 1.00 87.81 321 ARG A CA 1
ATOM 2517 C C . ARG A 1 321 ? -7.108 -29.120 -42.326 1.00 87.81 321 ARG A C 1
ATOM 2519 O O . ARG A 1 321 ? -6.108 -29.121 -41.611 1.00 87.81 321 ARG A O 1
ATOM 2526 N N . GLY A 1 322 ? -7.610 -28.011 -42.864 1.00 85.06 322 GLY A N 1
ATOM 2527 C CA . GLY A 1 322 ? -7.087 -26.671 -42.597 1.00 85.06 322 GLY A CA 1
ATOM 2528 C C . GLY A 1 322 ? -5.862 -26.255 -43.434 1.00 85.06 322 GLY A C 1
ATOM 2529 O O . GLY A 1 322 ? -5.325 -27.029 -44.239 1.00 85.06 322 GLY A O 1
ATOM 2530 N N . PRO A 1 323 ? -5.429 -24.989 -43.284 1.00 78.38 323 PRO A N 1
ATOM 2531 C CA . PRO A 1 323 ? -4.309 -24.423 -44.028 1.00 78.38 323 PRO A CA 1
ATOM 2532 C C . PRO A 1 323 ? -2.971 -25.009 -43.556 1.00 78.38 323 PRO A C 1
ATOM 2534 O O . PRO A 1 323 ? -2.819 -25.403 -42.406 1.00 78.38 323 PRO A O 1
ATOM 2537 N N . ARG A 1 324 ? -1.958 -25.028 -44.435 1.00 74.94 324 ARG A N 1
ATOM 2538 C CA . ARG A 1 324 ? -0.659 -25.701 -44.202 1.00 74.94 324 ARG A CA 1
ATOM 2539 C C . ARG A 1 324 ? 0.038 -25.321 -42.882 1.00 74.94 324 ARG A C 1
ATOM 2541 O O . ARG A 1 324 ? 0.718 -26.162 -42.316 1.00 74.94 324 ARG A O 1
ATOM 2548 N N . HIS A 1 325 ? -0.134 -24.089 -42.405 1.00 74.56 325 HIS A N 1
ATOM 2549 C CA . HIS A 1 325 ? 0.502 -23.567 -41.187 1.00 74.56 325 HIS A CA 1
ATOM 2550 C C . HIS A 1 325 ? -0.267 -23.878 -39.883 1.00 74.56 325 HIS A C 1
ATOM 2552 O O . HIS A 1 325 ? 0.253 -23.621 -38.804 1.00 74.56 325 HIS A O 1
ATOM 2558 N N . ARG A 1 326 ? -1.497 -24.407 -39.971 1.00 80.25 326 ARG A N 1
ATOM 2559 C CA . ARG A 1 326 ? -2.350 -24.845 -38.844 1.00 80.25 326 ARG A CA 1
ATOM 2560 C C . ARG A 1 326 ? -3.108 -26.122 -39.221 1.00 80.25 326 ARG A C 1
ATOM 2562 O O . ARG A 1 326 ? -4.320 -26.220 -39.060 1.00 80.25 326 ARG A O 1
ATOM 2569 N N . ARG A 1 327 ? -2.397 -27.059 -39.846 1.00 83.69 327 ARG A N 1
ATOM 2570 C CA . ARG A 1 327 ? -2.984 -28.299 -40.347 1.00 83.69 327 ARG A CA 1
ATOM 2571 C C . ARG A 1 327 ? -3.199 -29.269 -39.192 1.00 83.69 327 ARG A C 1
ATOM 2573 O O . ARG A 1 327 ? -2.265 -29.546 -38.447 1.00 83.69 327 ARG A O 1
ATOM 2580 N N . GLU A 1 328 ? -4.408 -29.803 -39.114 1.00 90.38 328 GLU A N 1
ATOM 2581 C CA . GLU A 1 328 ? -4.751 -30.910 -38.225 1.00 90.38 328 GLU A CA 1
ATOM 2582 C C . GLU A 1 328 ? -4.782 -32.213 -39.027 1.00 90.38 328 GLU A C 1
ATOM 2584 O O . GLU A 1 328 ? -5.151 -32.220 -40.210 1.00 90.38 328 GLU A O 1
ATOM 2589 N N . TYR A 1 329 ? -4.400 -33.306 -38.376 1.00 89.19 329 TYR A N 1
ATOM 2590 C CA . TYR A 1 329 ? -4.303 -34.647 -38.939 1.00 89.19 329 TYR A CA 1
ATOM 2591 C C . TYR A 1 329 ? -5.294 -35.566 -38.236 1.00 89.19 329 TYR A C 1
ATOM 2593 O O . TYR A 1 329 ? -5.388 -35.545 -37.013 1.00 89.19 329 TYR A O 1
ATOM 2601 N N . LEU A 1 330 ? -6.043 -36.351 -39.007 1.00 91.88 330 LEU A N 1
ATOM 2602 C CA . LEU A 1 330 ? -6.946 -37.358 -38.463 1.00 91.88 330 LEU A CA 1
ATOM 2603 C C . LEU A 1 330 ? -6.151 -38.638 -38.229 1.00 91.88 330 LEU A C 1
ATOM 2605 O O . LEU A 1 330 ? -5.606 -39.206 -39.179 1.00 91.88 330 LEU A O 1
ATOM 2609 N N . VAL A 1 331 ? -6.079 -39.050 -36.972 1.00 92.06 331 VAL A N 1
ATOM 2610 C CA . VAL A 1 331 ? -5.233 -40.142 -36.501 1.00 92.06 331 VAL A CA 1
ATOM 2611 C C . VAL A 1 331 ? -6.076 -41.382 -36.258 1.00 92.06 331 VAL A C 1
ATOM 2613 O O . VAL A 1 331 ? -7.092 -41.310 -35.569 1.00 92.06 331 VAL A O 1
ATOM 2616 N N . LYS A 1 332 ? -5.643 -42.503 -36.839 1.00 89.75 332 LYS A N 1
ATOM 2617 C CA . LYS A 1 332 ? -6.135 -43.846 -36.543 1.00 89.75 332 LYS A CA 1
ATOM 2618 C C . LYS A 1 332 ? -5.252 -44.452 -35.458 1.00 89.75 332 LYS A C 1
ATOM 2620 O O . LYS A 1 332 ? -4.035 -44.508 -35.620 1.00 89.75 332 LYS A O 1
ATOM 2625 N N . TRP A 1 333 ? -5.871 -44.888 -34.369 1.00 90.50 333 TRP A N 1
ATOM 2626 C CA . TRP A 1 333 ? -5.190 -45.474 -33.214 1.00 90.50 333 TRP A CA 1
ATOM 2627 C C . TRP A 1 333 ? -5.099 -46.994 -33.341 1.00 90.50 333 TRP A C 1
ATOM 2629 O O . TRP A 1 333 ? -6.067 -47.625 -33.786 1.00 90.50 333 TRP A O 1
ATOM 2639 N N . VAL A 1 334 ? -3.963 -47.568 -32.933 1.00 85.19 334 VAL A N 1
ATOM 2640 C CA . VAL A 1 334 ? -3.742 -49.022 -32.948 1.00 85.19 334 VAL A CA 1
ATOM 2641 C C . VAL A 1 334 ? -4.760 -49.698 -32.028 1.00 85.19 334 VAL A C 1
ATOM 2643 O O . VAL A 1 334 ? -4.920 -49.306 -30.878 1.00 85.19 334 VAL A O 1
ATOM 2646 N N . GLY A 1 335 ? -5.485 -50.695 -32.539 1.00 83.38 335 GLY A N 1
ATOM 2647 C CA . GLY A 1 335 ? -6.451 -51.475 -31.751 1.00 83.38 335 GLY A CA 1
ATOM 2648 C C . GLY A 1 335 ? -7.829 -50.829 -31.538 1.00 83.38 335 GLY A C 1
ATOM 2649 O O . GLY A 1 335 ? -8.724 -51.494 -31.022 1.00 83.38 335 GLY A O 1
ATOM 2650 N N . TYR A 1 336 ? -8.053 -49.588 -31.985 1.00 83.88 336 TYR A N 1
ATOM 2651 C CA . TYR A 1 336 ? -9.351 -48.904 -31.861 1.00 83.88 336 TYR A CA 1
ATOM 2652 C C . TYR A 1 336 ? -10.132 -48.869 -33.187 1.00 83.88 336 TYR A C 1
ATOM 2654 O O . TYR A 1 336 ? -9.525 -48.872 -34.258 1.00 83.88 336 TYR A O 1
ATOM 2662 N N . PRO A 1 337 ? -11.476 -48.813 -33.172 1.00 85.06 337 PRO A N 1
ATOM 2663 C CA . PRO A 1 337 ? -12.277 -48.669 -34.390 1.00 85.06 337 PRO A CA 1
ATOM 2664 C C . PRO A 1 337 ? -12.126 -47.275 -35.023 1.00 85.06 337 PRO A C 1
ATOM 2666 O O . PRO A 1 337 ? -11.769 -46.308 -34.354 1.00 85.06 337 PRO A O 1
ATOM 2669 N N . GLU A 1 338 ? -12.462 -47.140 -36.312 1.00 82.81 338 GLU A N 1
ATOM 2670 C CA . GLU A 1 338 ? -12.386 -45.856 -37.039 1.00 82.81 338 GLU A CA 1
ATOM 2671 C C . GLU A 1 338 ? -13.252 -44.743 -36.425 1.00 82.81 338 GLU A C 1
ATOM 2673 O O . GLU A 1 338 ? -12.948 -43.559 -36.574 1.00 82.81 338 GLU A O 1
ATOM 2678 N N . SER A 1 339 ? -14.313 -45.108 -35.698 1.00 83.06 339 SER A N 1
ATOM 2679 C CA . SER A 1 339 ? -15.148 -44.160 -34.952 1.00 83.06 339 SER A CA 1
ATOM 2680 C C . SER A 1 339 ? -14.380 -43.406 -33.864 1.00 83.06 339 SER A C 1
ATOM 2682 O O . SER A 1 339 ? -14.820 -42.337 -33.450 1.00 83.06 339 SER A O 1
ATOM 2684 N N . SER A 1 340 ? -13.246 -43.945 -33.409 1.00 84.38 340 SER A N 1
ATOM 2685 C CA . SER A 1 340 ? -12.396 -43.353 -32.373 1.00 84.38 340 SER A CA 1
ATOM 2686 C C . SER A 1 340 ? -11.275 -42.480 -32.943 1.00 84.38 340 SER A C 1
ATOM 2688 O O . SER A 1 340 ? -10.414 -42.017 -32.196 1.00 84.38 340 SER A O 1
ATOM 2690 N N . ASN A 1 341 ? -11.254 -42.245 -34.258 1.00 89.31 341 ASN A N 1
ATOM 2691 C CA . ASN A 1 341 ? -10.246 -41.395 -34.878 1.00 89.31 341 ASN A CA 1
ATOM 2692 C C . ASN A 1 341 ? -10.361 -39.952 -34.373 1.00 89.31 341 ASN A C 1
ATOM 2694 O O . ASN A 1 341 ? -11.441 -39.357 -34.371 1.00 89.31 341 ASN A O 1
ATOM 2698 N N . SER A 1 342 ? -9.229 -39.350 -34.017 1.00 90.31 342 SER A N 1
ATOM 2699 C CA . SER A 1 342 ? -9.187 -37.996 -33.454 1.00 90.31 342 SER A CA 1
ATOM 2700 C C . SER A 1 342 ? -8.286 -37.064 -34.252 1.00 90.31 342 SER A C 1
ATOM 2702 O O . SER A 1 342 ? -7.301 -37.480 -34.862 1.00 90.31 342 SER A O 1
ATOM 2704 N N . TRP A 1 343 ? -8.626 -35.777 -34.236 1.00 92.19 343 TRP A N 1
ATOM 2705 C CA . TRP A 1 343 ? -7.847 -34.734 -34.894 1.00 92.19 343 TRP A CA 1
ATOM 2706 C C . TRP A 1 343 ? -6.738 -34.233 -33.974 1.00 92.19 343 TRP A C 1
ATOM 2708 O O . TRP A 1 343 ? -7.020 -33.736 -32.886 1.00 92.19 343 TRP A O 1
ATOM 2718 N N . LEU A 1 344 ? -5.492 -34.327 -34.434 1.00 87.44 344 LEU A N 1
ATOM 2719 C CA . LEU A 1 344 ? -4.310 -33.871 -33.710 1.00 87.44 344 LEU A CA 1
ATOM 2720 C C . LEU A 1 344 ? -3.509 -32.856 -34.524 1.00 87.44 344 LEU A C 1
ATOM 2722 O O . LEU A 1 344 ? -3.437 -32.911 -35.755 1.00 87.44 344 LEU A O 1
ATOM 2726 N N . THR A 1 345 ? -2.897 -31.912 -33.822 1.00 88.06 345 THR A N 1
ATOM 2727 C CA . THR A 1 345 ? -1.933 -30.966 -34.383 1.00 88.06 345 THR A CA 1
ATOM 2728 C C . THR A 1 345 ? -0.537 -31.593 -34.420 1.00 88.06 345 THR A C 1
ATOM 2730 O O . THR A 1 345 ? -0.257 -32.559 -33.716 1.00 88.06 345 THR A O 1
ATOM 2733 N N . ALA A 1 346 ? 0.353 -31.078 -35.275 1.00 82.62 346 ALA A N 1
ATOM 2734 C CA . ALA A 1 346 ? 1.680 -31.672 -35.487 1.00 82.62 346 ALA A CA 1
ATOM 2735 C C . ALA A 1 346 ? 2.551 -31.736 -34.213 1.00 82.62 346 ALA A C 1
ATOM 2737 O O . ALA A 1 346 ? 3.411 -32.599 -34.116 1.00 82.62 346 ALA A O 1
ATOM 2738 N N . ASP A 1 347 ? 2.319 -30.843 -33.250 1.00 83.69 347 ASP A N 1
ATOM 2739 C CA . ASP A 1 347 ? 2.991 -30.780 -31.945 1.00 83.69 347 ASP A CA 1
ATOM 2740 C C . ASP A 1 347 ? 2.552 -31.875 -30.958 1.00 83.69 347 ASP A C 1
ATOM 2742 O O . ASP A 1 347 ? 3.163 -32.015 -29.906 1.00 83.69 347 ASP A O 1
ATOM 2746 N N . ARG A 1 348 ? 1.513 -32.654 -31.288 1.00 83.75 348 ARG A N 1
ATOM 2747 C CA . ARG A 1 348 ? 1.022 -33.781 -30.477 1.00 83.75 348 ARG A CA 1
ATOM 2748 C C . ARG A 1 348 ? 1.617 -35.137 -30.876 1.00 83.75 348 ARG A C 1
ATOM 2750 O O . ARG A 1 348 ? 1.210 -36.146 -30.319 1.00 83.75 348 ARG A O 1
ATOM 2757 N N . PHE A 1 349 ? 2.518 -35.173 -31.858 1.00 82.62 349 PHE A N 1
ATOM 2758 C CA . PHE A 1 349 ? 3.186 -36.399 -32.295 1.00 82.62 349 PHE A CA 1
ATOM 2759 C C . PHE A 1 349 ? 4.616 -36.434 -31.757 1.00 82.62 349 PHE A C 1
ATOM 2761 O O . PHE A 1 349 ? 5.401 -35.535 -32.058 1.00 82.62 349 PHE A O 1
ATOM 2768 N N . ASP A 1 350 ? 4.979 -37.510 -31.062 1.00 82.00 350 ASP A N 1
ATOM 2769 C CA . ASP A 1 350 ? 6.352 -37.707 -30.573 1.00 82.00 350 ASP A CA 1
ATOM 2770 C C . ASP A 1 350 ? 7.337 -38.020 -31.709 1.00 82.00 350 ASP A C 1
ATOM 2772 O O . ASP A 1 350 ? 8.520 -37.690 -31.631 1.00 82.00 350 ASP A O 1
ATOM 2776 N N . SER A 1 351 ? 6.845 -38.617 -32.803 1.00 77.12 351 SER A N 1
ATOM 2777 C CA . SER A 1 351 ? 7.628 -38.896 -34.010 1.00 77.12 351 SER A CA 1
ATOM 2778 C C . SER A 1 351 ? 7.191 -38.010 -35.184 1.00 77.12 351 SER A C 1
ATOM 2780 O O . SER A 1 351 ? 6.142 -38.245 -35.796 1.00 77.12 351 SER A O 1
ATOM 2782 N N . PRO A 1 352 ? 8.013 -37.022 -35.591 1.00 78.19 352 PRO A N 1
ATOM 2783 C CA . PRO A 1 352 ? 7.725 -36.172 -36.747 1.00 78.19 352 PRO A CA 1
ATOM 2784 C C . PRO A 1 352 ? 7.700 -36.929 -38.086 1.00 78.19 352 PRO A C 1
ATOM 2786 O O . PRO A 1 352 ? 7.191 -36.402 -39.078 1.00 78.19 352 PRO A O 1
ATOM 2789 N N . GLN A 1 353 ? 8.258 -38.145 -38.142 1.00 80.75 353 GLN A N 1
ATOM 2790 C CA . GLN A 1 353 ? 8.434 -38.909 -39.382 1.00 80.75 353 GLN A CA 1
ATOM 2791 C C . GLN A 1 353 ? 7.094 -39.246 -40.048 1.00 80.75 353 GLN A C 1
ATOM 2793 O O . GLN A 1 353 ? 6.937 -39.007 -41.245 1.00 80.75 353 GLN A O 1
ATOM 2798 N N . MET A 1 354 ? 6.087 -39.666 -39.275 1.00 79.31 354 MET A N 1
ATOM 2799 C CA . MET A 1 354 ? 4.763 -40.012 -39.814 1.00 79.31 354 MET A CA 1
ATOM 2800 C C . MET A 1 354 ? 4.067 -38.822 -40.488 1.00 79.31 354 MET A C 1
ATOM 2802 O O . MET A 1 354 ? 3.456 -38.951 -41.552 1.00 79.31 354 MET A O 1
ATOM 2806 N N . VAL A 1 355 ? 4.195 -37.629 -39.902 1.00 83.38 355 VAL A N 1
ATOM 2807 C CA . VAL A 1 355 ? 3.627 -36.393 -40.458 1.00 83.38 355 VAL A CA 1
ATOM 2808 C C . VAL A 1 355 ? 4.351 -35.993 -41.748 1.00 83.38 355 VAL A C 1
ATOM 2810 O O . VAL A 1 355 ? 3.722 -35.515 -42.700 1.00 83.38 355 VAL A O 1
ATOM 2813 N N . VAL A 1 356 ? 5.670 -36.193 -41.810 1.00 84.62 356 VAL A N 1
ATOM 2814 C CA . VAL A 1 356 ? 6.481 -35.922 -43.007 1.00 84.62 356 VAL A CA 1
ATOM 2815 C C . VAL A 1 356 ? 6.110 -36.872 -44.147 1.00 84.62 356 VAL A C 1
ATOM 2817 O O . VAL A 1 356 ? 5.834 -36.407 -45.257 1.00 84.62 356 VAL A O 1
ATOM 2820 N N . GLU A 1 357 ? 6.034 -38.174 -43.878 1.00 84.81 357 GLU A N 1
ATOM 2821 C CA . GLU A 1 357 ? 5.675 -39.199 -44.864 1.00 84.81 357 GLU A CA 1
ATOM 2822 C C . GLU A 1 357 ? 4.266 -38.989 -45.421 1.00 84.81 357 GLU A C 1
ATOM 2824 O O . GLU A 1 357 ? 4.062 -38.978 -46.641 1.00 84.81 357 GLU A O 1
ATOM 2829 N N . TYR A 1 358 ? 3.297 -38.712 -44.545 1.00 86.12 358 TYR A N 1
ATOM 2830 C CA . TYR A 1 358 ? 1.934 -38.422 -44.965 1.00 86.12 358 TYR A CA 1
ATOM 2831 C C . TYR A 1 358 ? 1.870 -37.172 -45.858 1.00 86.12 358 TYR A C 1
ATOM 2833 O O . TYR A 1 358 ? 1.277 -37.212 -46.940 1.00 86.12 358 TYR A O 1
ATOM 2841 N N . ASN A 1 359 ? 2.537 -36.073 -45.488 1.00 84.62 359 ASN A N 1
ATOM 2842 C CA . ASN A 1 359 ? 2.565 -34.865 -46.320 1.00 84.62 359 ASN A CA 1
ATOM 2843 C C . ASN A 1 359 ? 3.253 -35.092 -47.679 1.00 84.62 359 ASN A C 1
ATOM 2845 O O . ASN A 1 359 ? 2.800 -34.539 -48.687 1.00 84.62 359 ASN A O 1
ATOM 2849 N N . ALA A 1 360 ? 4.298 -35.923 -47.732 1.00 83.25 360 ALA A N 1
ATOM 2850 C CA . ALA A 1 360 ? 4.942 -36.319 -48.983 1.00 83.25 360 ALA A CA 1
ATOM 2851 C C . ALA A 1 360 ? 3.998 -37.149 -49.875 1.00 83.25 360 ALA A C 1
ATOM 2853 O O . ALA A 1 360 ? 3.930 -36.914 -51.086 1.00 83.25 360 ALA A O 1
ATOM 2854 N N . SER A 1 361 ? 3.212 -38.060 -49.290 1.00 82.06 361 SER A N 1
ATOM 2855 C CA . SER A 1 361 ? 2.205 -38.852 -50.014 1.00 82.06 361 SER A CA 1
ATOM 2856 C C . SER A 1 361 ? 1.082 -37.980 -50.603 1.00 82.06 361 SER A C 1
ATOM 2858 O O . SER A 1 361 ? 0.694 -38.153 -51.760 1.00 82.06 361 SER A O 1
ATOM 2860 N N . VAL A 1 362 ? 0.624 -36.967 -49.856 1.00 81.81 362 VAL A N 1
ATOM 2861 C CA . VAL A 1 362 ? -0.387 -35.996 -50.307 1.00 81.81 362 VAL A CA 1
ATOM 2862 C C . VAL A 1 362 ? 0.152 -35.122 -51.441 1.00 81.81 362 VAL A C 1
ATOM 2864 O O . VAL A 1 362 ? -0.578 -34.823 -52.385 1.00 81.81 362 VAL A O 1
ATOM 2867 N N . ALA A 1 363 ? 1.424 -34.716 -51.377 1.00 76.06 363 ALA A N 1
ATOM 2868 C CA . ALA A 1 363 ? 2.063 -33.946 -52.444 1.00 76.06 363 ALA A CA 1
ATOM 2869 C C . ALA A 1 363 ? 2.218 -34.767 -53.736 1.00 76.06 363 ALA A C 1
ATOM 2871 O O . ALA A 1 363 ? 2.020 -34.227 -54.823 1.00 76.06 363 ALA A O 1
ATOM 2872 N N . ARG A 1 364 ? 2.510 -36.072 -53.624 1.00 73.19 364 ARG A N 1
ATOM 2873 C CA . ARG A 1 364 ? 2.585 -36.991 -54.772 1.00 73.19 364 ARG A CA 1
ATOM 2874 C C . ARG A 1 364 ? 1.230 -37.236 -55.436 1.00 73.19 364 ARG A C 1
ATOM 2876 O O . ARG A 1 364 ? 1.199 -37.336 -56.649 1.00 73.19 364 ARG A O 1
ATOM 2883 N N . ARG A 1 365 ? 0.129 -37.276 -54.675 1.00 67.88 365 ARG A N 1
ATOM 2884 C CA . ARG A 1 365 ? -1.247 -37.442 -55.201 1.00 67.88 365 ARG A CA 1
ATOM 2885 C C . ARG A 1 365 ? -1.843 -36.185 -55.858 1.00 67.88 365 ARG A C 1
ATOM 2887 O O . ARG A 1 365 ? -2.933 -36.261 -56.410 1.00 67.88 365 ARG A O 1
ATOM 2894 N N . LYS A 1 366 ? -1.179 -35.026 -55.747 1.00 58.09 366 LYS A N 1
ATOM 2895 C CA . LYS A 1 366 ? -1.595 -33.751 -56.369 1.00 58.09 366 LYS A CA 1
ATOM 2896 C C . LYS A 1 366 ? -0.863 -33.425 -57.680 1.00 58.09 366 LYS A C 1
ATOM 2898 O O . LYS A 1 366 ? -1.192 -32.413 -58.296 1.00 58.09 366 LYS A O 1
ATOM 2903 N N . ARG A 1 367 ? 0.128 -34.233 -58.063 1.00 42.62 367 ARG A N 1
ATOM 2904 C CA . ARG A 1 367 ? 0.648 -34.313 -59.435 1.00 42.62 367 ARG A CA 1
ATOM 2905 C C . ARG A 1 367 ? -0.122 -35.395 -60.168 1.00 42.62 367 ARG A C 1
ATOM 2907 O O . ARG A 1 367 ? -0.309 -35.204 -61.385 1.00 42.62 367 ARG A O 1
#

InterPro domains:
  IPR000953 Chromo/chromo shadow domain [PS50013] (312-367)
  IPR000953 Chromo/chromo shadow domain [SM00298] (311-363)
  IPR016197 Chromo-like domain superfamily [SSF54160] (305-365)
  IPR023780 Chromo domain [PF00385] (312-358)
  IPR027806 Harbinger transposase-derived nuclease domain [PF13359] (72-230)
  IPR051219 Heterochromatin-associated chromo domain-containing protein [PTHR22812] (302-366)

Organism: Rhizopus azygosporus (NCBI:txid86630)

Sequence (367 aa):
MARFIPASSYHAIYHAFYVKHGKKLGLFLDDCMRTMFSSAKVRIMCAIQGNPRDFKHVTLMIDGHDSRATYINAPDHASYYSYKLKKSGFRTQVCTDINGMVLFVSNAAPCSANNDGSMLVEMDLRGKVSKYDCVVIDGGYTLFVKDVVANNPHLGAHNFVAPIRKQRGVELTAEEATYNSALGSFRSSIESTFGEIGHLFQKFNGKSVIRVTDMETFTLQFKLACVLRNVKKFVAIGCVPTAEHHTFWMQPAFDYSNGSSGSVYDVVHAPNVREKEQDAQVLQELQRGFLSLDLNDDLPLEEDEELASDHYEVEAIVGHRGPRHRREYLVKWVGYPESSNSWLTADRFDSPQMVVEYNASVARRKR

Secondary structure (DSSP, 8-state):
-TTTS-HHHHHHHHIIIIIISHHHHHHHHHHHHHHTS--HHHHHHHHHHHS-GGGTT--EEEEEEEEEEEETT-S-SGGGEETTTTEEEEEEEEEEETT--EEEEPPPEETTT--HHHHHHHS--TTTS-TT--EE--GGGGGGHHHHHHH-TT--GGGEE------TTPPPPHHHHHHHHHHHHHHHHHHHHHHHHHHH-GGGSSSSPEEES-HHHHHHHHHHHHHHHHHHHHHHHTT----GGGGGGGSTT------TT--GGGSS-PPPHHHHHHHHHHHHHHHHHHTT--S--------------S---EEEEEEEES-GGG-EEEEEETTS-GGG-EEEEGGG-S-HHHHHHHHHHHHHTT-

Radius of gyration: 30.08 Å; chains: 1; bounding box: 58×83×89 Å